Protein 5SYB (pdb70)

Structure (mmCIF, N/CA/C/O backbone):
data_5SYB
#
_entry.id   5SYB
#
_cell.length_a   82.116
_cell.length_b   82.116
_cell.length_c   82.116
_cell.angle_alpha   90.00
_cell.angle_beta   90.00
_cell.angle_gamma   90.00
#
_symmetry.space_group_name_H-M   'P 21 3'
#
loop_
_entity.id
_entity.type
_entity.pdbx_description
1 polymer 'PHD finger-like domain-containing protein 5A'
2 non-polymer 'ZINC ION'
3 non-polymer 1,2-ETHANEDIOL
4 water water
#
loop_
_atom_site.group_PDB
_atom_site.id
_atom_site.type_symbol
_atom_site.label_atom_id
_atom_site.label_alt_id
_atom_site.label_comp_id
_atom_site.label_asym_id
_atom_site.label_entity_id
_atom_site.label_seq_id
_atom_site.pdbx_PDB_ins_code
_atom_site.Cartn_x
_atom_site.Cartn_y
_atom_site.Cartn_z
_atom_site.occupancy
_atom_site.B_iso_or_equiv
_atom_site.auth_seq_id
_atom_site.auth_comp_id
_atom_site.auth_asym_id
_atom_site.auth_atom_id
_atom_site.pdbx_PDB_model_num
ATOM 1 N N . ALA A 1 5 ? 10.703 -20.519 -5.777 1.00 59.90 2 ALA A N 1
ATOM 2 C CA . ALA A 1 5 ? 10.030 -19.378 -5.192 1.00 59.00 2 ALA A CA 1
ATOM 3 C C . ALA A 1 5 ? 8.525 -19.547 -5.244 1.00 68.00 2 ALA A C 1
ATOM 4 O O . ALA A 1 5 ? 8.020 -20.568 -5.656 1.00 60.94 2 ALA A O 1
ATOM 6 N N . LYS A 1 6 ? 7.801 -18.516 -4.839 1.00 70.94 3 LYS A N 1
ATOM 7 C CA . LYS A 1 6 ? 6.360 -18.533 -4.961 1.00 70.61 3 LYS A CA 1
ATOM 8 C C . LYS A 1 6 ? 5.831 -17.194 -5.481 1.00 82.90 3 LYS A C 1
ATOM 9 O O . LYS A 1 6 ? 5.765 -16.273 -4.689 1.00 78.50 3 LYS A O 1
ATOM 15 N N . HIS A 1 7 ? 5.438 -17.024 -6.758 1.00 93.84 4 HIS A N 1
ATOM 16 C CA . HIS A 1 7 ? 5.398 -17.938 -7.913 1.00 81.53 4 HIS A CA 1
ATOM 17 C C . HIS A 1 7 ? 4.511 -19.172 -7.931 1.00 68.98 4 HIS A C 1
ATOM 18 O O . HIS A 1 7 ? 3.407 -19.196 -8.411 1.00 57.12 4 HIS A O 1
ATOM 25 N N . HIS A 1 8 ? 5.110 -20.213 -7.449 1.00 60.30 5 HIS A N 1
ATOM 26 C CA . HIS A 1 8 ? 4.463 -21.510 -7.294 1.00 60.29 5 HIS A CA 1
ATOM 27 C C . HIS A 1 8 ? 3.232 -21.408 -6.399 1.00 50.24 5 HIS A C 1
ATOM 28 O O . HIS A 1 8 ? 3.149 -20.519 -5.547 1.00 40.03 5 HIS A O 1
ATOM 35 N N . PRO A 1 9 ? 2.247 -22.363 -6.616 1.00 42.76 6 PRO A N 1
ATOM 36 C CA . PRO A 1 9 ? 1.078 -22.236 -5.740 1.00 41.37 6 PRO A CA 1
ATOM 37 C C . PRO A 1 9 ? 1.142 -23.208 -4.566 1.00 42.78 6 PRO A C 1
ATOM 38 O O . PRO A 1 9 ? 0.611 -22.915 -3.494 1.00 47.76 6 PRO A O 1
ATOM 42 N N . ASP A 1 10 ? 1.787 -24.351 -4.772 1.00 36.55 7 ASP A N 1
ATOM 43 C CA . ASP A 1 10 ? 1.914 -25.359 -3.726 1.00 45.61 7 ASP A CA 1
ATOM 44 C C . ASP A 1 10 ? 3.107 -25.067 -2.821 1.00 47.10 7 ASP A C 1
ATOM 45 O O . ASP A 1 10 ? 3.348 -25.781 -1.848 1.00 45.74 7 ASP A O 1
ATOM 50 N N . LEU A 1 11 ? 3.849 -24.015 -3.149 1.00 35.73 8 LEU A N 1
ATOM 51 C CA . LEU A 1 11 ? 5.017 -23.627 -2.367 1.00 38.55 8 LEU A CA 1
ATOM 52 C C . LEU A 1 11 ? 4.734 -22.382 -1.534 1.00 42.04 8 LEU A C 1
ATOM 53 O O . LEU A 1 11 ? 3.995 -21.494 -1.958 1.00 44.26 8 LEU A O 1
ATOM 58 N N . ILE A 1 12 ? 5.328 -22.323 -0.346 1.00 34.74 9 ILE A N 1
ATOM 59 C CA . ILE A 1 12 ? 5.141 -21.187 0.549 1.00 31.19 9 ILE A CA 1
ATOM 60 C C . ILE A 1 12 ? 6.247 -21.123 1.597 1.00 27.11 9 ILE A C 1
ATOM 61 O O . ILE A 1 12 ? 7.057 -22.043 1.716 1.00 26.45 9 ILE A O 1
ATOM 66 N N . PHE A 1 13 ? 6.276 -20.031 2.354 1.00 26.30 10 PHE A N 1
ATOM 67 C CA . PHE A 1 13 ? 7.282 -19.845 3.392 1.00 28.35 10 PHE A CA 1
ATOM 68 C C . PHE A 1 13 ? 6.860 -20.516 4.695 1.00 25.83 10 PHE A C 1
ATOM 69 O O . PHE A 1 13 ? 5.794 -20.225 5.238 1.00 27.71 10 PHE A O 1
ATOM 77 N N . CYS A 1 14 ? 7.703 -21.416 5.191 1.00 24.25 11 CYS A N 1
ATOM 78 C CA . CYS A 1 14 ? 7.419 -22.130 6.430 1.00 23.27 11 CYS A CA 1
ATOM 79 C C . CYS A 1 14 ? 7.003 -21.168 7.538 1.00 22.40 11 CYS A C 1
ATOM 80 O O . CYS A 1 14 ? 6.020 -21.404 8.241 1.00 21.50 11 CYS A O 1
ATOM 83 N N . ARG A 1 15 ? 7.758 -20.085 7.689 1.00 18.79 12 ARG A N 1
ATOM 84 C CA . ARG A 1 15 ? 7.477 -19.113 8.684 1.00 21.87 12 ARG A CA 1
ATOM 85 C C . ARG A 1 15 ? 7.203 -19.638 10.107 1.00 22.35 12 ARG A C 1
ATOM 86 O O . ARG A 1 15 ? 6.603 -18.917 10.919 1.00 21.31 12 ARG A O 1
ATOM 94 N N . LYS A 1 16 ? 7.561 -20.872 10.403 1.00 19.10 13 LYS A N 1
ATOM 95 C CA . LYS A 1 16 ? 7.420 -21.337 11.800 1.00 21.88 13 LYS A CA 1
ATOM 96 C C . LYS A 1 16 ? 8.493 -20.653 12.649 1.00 19.93 13 LYS A C 1
ATOM 97 O O . LYS A 1 16 ? 9.483 -20.092 12.132 1.00 19.68 13 LYS A O 1
ATOM 103 N N . GLN A 1 17 ? 8.332 -20.726 13.963 1.00 19.22 14 GLN A N 1
ATOM 104 C CA . GLN A 1 17 ? 9.305 -20.160 14.873 1.00 22.07 14 GLN A CA 1
ATOM 105 C C . GLN A 1 17 ? 10.637 -20.860 14.689 1.00 20.02 14 GLN A C 1
ATOM 106 O O . GLN A 1 17 ? 10.730 -22.066 14.802 1.00 20.98 14 GLN A O 1
ATOM 112 N N . ALA A 1 18 ? 11.693 -20.091 14.426 1.00 20.24 15 ALA A N 1
ATOM 113 C CA . ALA A 1 18 ? 13.013 -20.628 14.264 1.00 19.91 15 ALA A CA 1
ATOM 114 C C . ALA A 1 18 ? 13.622 -20.910 15.613 1.00 24.96 15 ALA A C 1
ATOM 115 O O . ALA A 1 18 ? 13.402 -20.147 16.587 1.00 25.10 15 ALA A O 1
ATOM 117 N N . GLY A 1 19 ? 14.410 -21.968 15.697 1.00 23.92 16 GLY A N 1
ATOM 118 C CA . GLY A 1 19 ? 15.152 -22.289 16.850 1.00 25.20 16 GLY A CA 1
ATOM 119 C C . GLY A 1 19 ? 16.658 -22.079 16.735 1.00 26.72 16 GLY A C 1
ATOM 120 O O . GLY A 1 19 ? 17.098 -21.036 16.269 1.00 25.98 16 GLY A O 1
ATOM 121 N N . VAL A 1 20 ? 17.450 -23.051 17.211 1.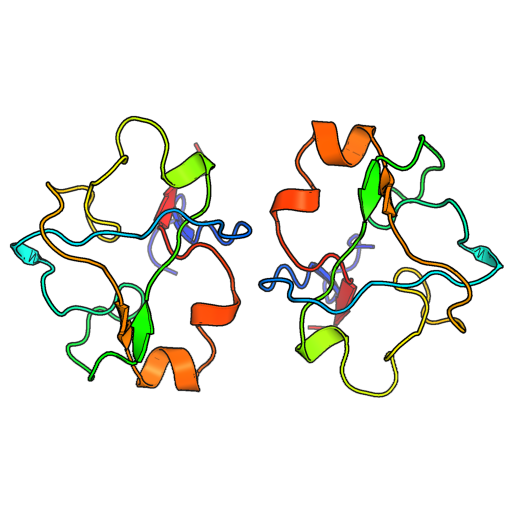00 20.31 17 VAL A N 1
ATOM 122 C CA . VAL A 1 20 ? 18.909 -22.869 17.196 1.00 20.91 17 VAL A CA 1
ATOM 123 C C . VAL A 1 20 ? 19.588 -23.436 15.964 1.00 23.67 17 VAL A C 1
ATOM 124 O O . VAL A 1 20 ? 20.814 -23.291 15.830 1.00 24.24 17 VAL A O 1
ATOM 128 N N . ALA A 1 21 ? 18.880 -24.175 15.108 1.00 19.88 18 ALA A N 1
ATOM 129 C CA . ALA A 1 21 ? 19.532 -24.763 13.953 1.00 20.53 18 ALA A CA 1
ATOM 130 C C . ALA A 1 21 ? 19.810 -23.716 12.882 1.00 19.61 18 ALA A C 1
ATOM 131 O O . ALA A 1 21 ? 18.985 -22.852 12.629 1.00 18.89 18 ALA A O 1
ATOM 133 N N . ILE A 1 22 ? 21.008 -23.793 12.322 1.00 18.69 19 ILE A N 1
ATOM 134 C CA . ILE A 1 22 ? 21.532 -22.810 11.415 1.00 20.22 19 ILE A CA 1
ATOM 135 C C . ILE A 1 22 ? 21.379 -23.278 9.985 1.00 21.03 19 ILE A C 1
ATOM 136 O O . ILE A 1 22 ? 21.762 -24.400 9.659 1.00 21.63 19 ILE A O 1
ATOM 141 N N . GLY A 1 23 ? 20.772 -22.441 9.159 1.00 19.16 20 GLY A N 1
ATOM 142 C CA . GLY A 1 23 ? 20.606 -22.768 7.717 1.00 19.47 20 GLY A CA 1
ATOM 143 C C . GLY A 1 23 ? 21.942 -22.756 7.002 1.00 19.68 20 GLY A C 1
ATOM 144 O O . GLY A 1 23 ? 22.877 -22.057 7.408 1.00 18.60 20 GLY A O 1
ATOM 145 N N . ARG A 1 24 ? 22.085 -23.655 6.042 1.00 20.26 21 ARG A N 1
ATOM 146 C CA . ARG A 1 24 ? 23.305 -23.749 5.252 1.00 19.70 21 ARG A CA 1
ATOM 147 C C . ARG A 1 24 ? 23.099 -23.391 3.748 1.00 19.27 21 ARG A C 1
ATOM 148 O O . ARG A 1 24 ? 21.982 -23.273 3.293 1.00 20.31 21 ARG A O 1
ATOM 156 N N . LEU A 1 25 ? 24.200 -23.153 3.064 1.00 19.16 22 LEU A N 1
ATOM 157 C CA . LEU A 1 25 ? 24.294 -22.985 1.595 1.00 23.02 22 LEU A CA 1
ATOM 158 C C . LEU A 1 25 ? 25.350 -23.901 0.964 1.00 21.83 22 LEU A C 1
ATOM 159 O O . LEU A 1 25 ? 26.369 -24.204 1.598 1.00 22.32 22 LEU A O 1
ATOM 164 N N . CYS A 1 26 ? 25.053 -24.371 -0.258 1.00 23.67 23 CYS A N 1
ATOM 165 C CA . CYS A 1 26 ? 25.997 -25.177 -1.039 1.00 26.01 23 CYS A CA 1
ATOM 166 C C . CYS A 1 26 ? 27.038 -24.241 -1.670 1.00 30.80 23 CYS A C 1
ATOM 167 O O . CYS A 1 26 ? 26.997 -22.976 -1.521 1.00 26.69 23 CYS A O 1
ATOM 170 N N . GLU A 1 27 ? 28.012 -24.869 -2.336 1.00 32.73 24 GLU A N 1
ATOM 171 C CA . GLU A 1 27 ? 29.087 -24.148 -3.058 1.00 36.53 24 GLU A CA 1
ATOM 172 C C . GLU A 1 27 ? 28.503 -23.225 -4.054 1.00 31.71 24 GLU A C 1
ATOM 173 O O . GLU A 1 27 ? 28.950 -22.116 -4.153 1.00 36.16 24 GLU A O 1
ATOM 179 N N . LYS A 1 28 ? 27.511 -23.707 -4.791 1.00 34.66 25 LYS A N 1
ATOM 180 C CA . LYS A 1 28 ? 26.827 -22.897 -5.834 1.00 39.17 25 LYS A CA 1
ATOM 181 C C . LYS A 1 28 ? 26.111 -21.648 -5.276 1.00 36.80 25 LYS A C 1
ATOM 182 O O . LYS A 1 28 ? 26.317 -20.584 -5.750 1.00 34.97 25 LYS A O 1
ATOM 188 N N . CYS A 1 29 ? 25.353 -21.790 -4.207 1.00 30.97 26 CYS A N 1
ATOM 189 C CA . CYS A 1 29 ? 24.627 -20.677 -3.586 1.00 31.71 26 CYS A CA 1
ATOM 190 C C . CYS A 1 29 ? 25.415 -19.790 -2.597 1.00 29.60 26 CYS A C 1
ATOM 191 O O . CYS A 1 29 ? 24.887 -18.831 -2.035 1.00 27.79 26 CYS A O 1
ATOM 194 N N . ASP A 1 30 ? 26.678 -20.104 -2.347 1.00 29.61 27 ASP A N 1
ATOM 195 C CA . ASP A 1 30 ? 27.400 -19.382 -1.327 1.00 34.79 27 ASP A CA 1
ATOM 196 C C . ASP A 1 30 ? 27.470 -17.859 -1.623 1.00 31.58 27 ASP A C 1
ATOM 197 O O . ASP A 1 30 ? 27.722 -17.450 -2.743 1.00 32.91 27 ASP A O 1
ATOM 202 N N . GLY A 1 31 ? 27.182 -17.071 -0.603 1.00 27.57 28 GLY A N 1
ATOM 203 C CA . GLY A 1 31 ? 26.955 -15.601 -0.704 1.00 26.82 28 GLY A CA 1
ATOM 204 C C . GLY A 1 31 ? 25.548 -15.089 -1.020 1.00 26.04 28 GLY A C 1
ATOM 205 O O . GLY A 1 31 ? 25.305 -13.891 -0.888 1.00 26.93 28 GLY A O 1
ATOM 206 N N . LYS A 1 32 ? 24.658 -15.951 -1.492 1.00 22.71 29 LYS A N 1
ATOM 207 C CA . LYS A 1 32 ? 23.377 -15.555 -1.891 1.00 23.85 29 LYS A CA 1
ATOM 208 C C . LYS A 1 32 ? 22.401 -15.462 -0.713 1.00 24.59 29 LYS A C 1
ATOM 209 O O . LYS A 1 32 ? 22.446 -16.269 0.207 1.00 20.90 29 LYS A O 1
ATOM 215 N N . CYS A 1 33 ? 21.471 -14.530 -0.807 1.00 23.78 30 CYS A N 1
ATOM 216 C CA . CYS A 1 33 ? 20.435 -14.360 0.200 1.00 22.51 30 CYS A CA 1
ATOM 217 C C . CYS A 1 33 ? 19.310 -15.343 -0.015 1.00 21.26 30 CYS A C 1
ATOM 218 O O . CYS A 1 33 ? 18.811 -15.529 -1.113 1.00 23.00 30 CYS A O 1
ATOM 221 N N . VAL A 1 34 ? 18.959 -16.054 1.056 1.00 23.48 31 VAL A N 1
ATOM 222 C CA . VAL A 1 34 ? 17.826 -16.994 1.084 1.00 27.09 31 VAL A CA 1
ATOM 223 C C . VAL A 1 34 ? 16.484 -16.443 0.657 1.00 25.23 31 VAL A C 1
ATOM 224 O O . VAL A 1 34 ? 15.642 -17.199 0.162 1.00 25.01 31 VAL A O 1
ATOM 228 N N . ILE A 1 35 ? 16.252 -15.140 0.850 1.00 22.81 32 ILE A N 1
ATOM 229 C CA . ILE A 1 35 ? 14.975 -14.516 0.512 1.00 25.18 32 ILE A CA 1
ATOM 230 C C . ILE A 1 35 ? 14.998 -13.962 -0.927 1.00 26.29 32 ILE A C 1
ATOM 231 O O . ILE A 1 35 ? 14.137 -14.307 -1.703 1.00 27.96 32 ILE A O 1
ATOM 236 N N . CYS A 1 36 ? 15.960 -13.122 -1.245 1.00 24.19 33 CYS A N 1
ATOM 237 C CA . CYS A 1 36 ? 15.942 -12.377 -2.538 1.00 26.28 33 CYS A CA 1
ATOM 238 C C . CYS A 1 36 ? 16.893 -12.914 -3.601 1.00 30.40 33 CYS A C 1
ATOM 239 O O . CYS A 1 36 ? 16.870 -12.438 -4.748 1.00 31.50 33 CYS A O 1
ATOM 242 N N . ASP A 1 37 ? 17.702 -13.893 -3.243 1.00 26.03 34 ASP A N 1
ATOM 243 C CA . ASP A 1 37 ? 18.725 -14.518 -4.114 1.00 32.39 34 ASP A CA 1
ATOM 244 C C . ASP A 1 37 ? 19.878 -13.595 -4.523 1.00 32.87 34 ASP A C 1
ATOM 245 O O . ASP A 1 37 ? 20.751 -13.986 -5.291 1.00 35.43 34 ASP A O 1
ATOM 250 N N . SER A 1 38 ? 19.917 -12.384 -3.963 1.00 27.07 35 SER A N 1
ATOM 251 C CA . SER A 1 38 ? 20.983 -11.415 -4.292 1.00 27.47 35 SER A CA 1
ATOM 252 C C . SER A 1 38 ? 22.265 -11.687 -3.546 1.00 23.82 35 SER A C 1
ATOM 253 O O . SER A 1 38 ? 22.344 -12.543 -2.612 1.00 23.97 35 SER A O 1
ATOM 256 N N . TYR A 1 39 ? 23.298 -10.932 -3.909 1.00 23.03 36 TYR A N 1
ATOM 257 C CA . TYR A 1 39 ? 24.533 -10.918 -3.214 1.00 24.66 36 TYR A CA 1
ATOM 258 C C . TYR A 1 39 ? 24.800 -9.621 -2.415 1.00 21.94 36 TYR A C 1
ATOM 259 O O . TYR A 1 39 ? 25.893 -9.274 -2.164 1.00 22.05 36 TYR A O 1
ATOM 268 N N . VAL A 1 40 ? 23.764 -8.916 -2.073 1.00 20.74 37 VAL A N 1
ATOM 269 C CA . VAL A 1 40 ? 23.874 -7.768 -1.166 1.00 21.85 37 VAL A CA 1
ATOM 270 C C . VAL A 1 40 ? 24.580 -8.283 0.072 1.00 23.78 37 VAL A C 1
ATOM 271 O O . VAL A 1 40 ? 24.568 -9.492 0.323 1.00 20.54 37 VAL A O 1
ATOM 275 N N . ARG A 1 41 ? 25.236 -7.411 0.797 1.00 22.76 38 ARG A N 1
ATOM 276 C CA . ARG A 1 41 ? 26.098 -7.886 1.839 1.00 22.70 38 ARG A CA 1
ATOM 277 C C . ARG A 1 41 ? 25.290 -8.606 2.969 1.00 21.99 38 ARG A C 1
ATOM 278 O O . ARG A 1 41 ? 24.201 -8.194 3.353 1.00 21.92 38 ARG A O 1
ATOM 286 N N . PRO A 1 42 ? 25.834 -9.702 3.443 1.00 22.57 39 PRO A N 1
ATOM 287 C CA . PRO A 1 42 ? 25.198 -10.522 4.490 1.00 21.34 39 PRO A CA 1
ATOM 288 C C . PRO A 1 42 ? 25.008 -9.695 5.734 1.00 22.89 39 PRO A C 1
ATOM 289 O O . PRO A 1 42 ? 25.879 -8.892 6.067 1.00 24.79 39 PRO A O 1
ATOM 293 N N . SER A 1 43 ? 23.896 -9.910 6.463 1.00 18.75 40 SER A N 1
ATOM 294 C CA . SER A 1 43 ? 23.555 -9.142 7.602 1.00 18.59 40 SER A CA 1
ATOM 295 C C . SER A 1 43 ? 23.252 -9.989 8.845 1.00 20.74 40 SER A C 1
ATOM 296 O O . SER A 1 43 ? 23.795 -9.703 9.941 1.00 20.48 40 SER A O 1
ATOM 299 N N . THR A 1 44 ? 22.423 -11.006 8.697 1.00 18.83 41 THR A N 1
ATOM 300 C CA . THR A 1 44 ? 22.014 -11.802 9.877 1.00 19.62 41 THR A CA 1
ATOM 301 C C . THR A 1 44 ? 21.942 -13.268 9.544 1.00 18.22 41 THR A C 1
ATOM 302 O O . THR A 1 44 ? 21.503 -13.670 8.488 1.00 16.93 41 THR A O 1
ATOM 306 N N . LEU A 1 45 ? 22.475 -14.075 10.467 1.00 17.15 42 LEU A N 1
ATOM 307 C CA . LEU A 1 45 ? 22.520 -15.516 10.313 1.00 17.76 42 LEU A CA 1
ATOM 308 C C . LEU A 1 45 ? 21.148 -16.131 10.293 1.00 17.46 42 LEU A C 1
ATOM 309 O O . LEU A 1 45 ? 20.242 -15.786 11.079 1.00 18.34 42 LEU A O 1
ATOM 314 N N . VAL A 1 46 ? 20.930 -17.023 9.338 1.00 16.25 43 VAL A N 1
ATOM 315 C CA . VAL A 1 46 ? 19.642 -17.708 9.132 1.00 16.58 43 VAL A CA 1
ATOM 316 C C . VAL A 1 46 ? 19.493 -18.829 10.131 1.00 19.11 43 VAL A C 1
ATOM 317 O O . VAL A 1 46 ? 20.406 -19.719 10.253 1.00 17.56 43 VAL A O 1
ATOM 321 N N . ARG A 1 47 ? 18.351 -18.842 10.807 1.00 18.30 44 ARG A N 1
ATOM 322 C CA . ARG A 1 47 ? 18.031 -19.979 11.621 1.00 18.90 44 ARG A CA 1
ATOM 323 C C . ARG A 1 47 ? 16.756 -20.573 11.038 1.00 20.51 44 ARG A C 1
ATOM 324 O O . ARG A 1 47 ? 15.906 -19.869 10.530 1.00 19.64 44 ARG A O 1
ATOM 332 N N . ILE A 1 48 ? 16.632 -21.885 11.158 1.00 17.33 45 ILE A N 1
ATOM 333 C CA . ILE A 1 48 ? 15.445 -22.604 10.623 1.00 20.04 45 ILE A CA 1
ATOM 334 C C . ILE A 1 48 ? 14.700 -23.316 11.764 1.00 18.73 45 ILE A C 1
ATOM 335 O O . ILE A 1 48 ? 15.232 -23.404 12.875 1.00 19.24 45 ILE A O 1
ATOM 340 N N . CYS A 1 49 ? 13.478 -23.743 11.522 1.00 19.41 46 CYS A N 1
ATOM 341 C CA . CYS A 1 49 ? 12.684 -24.382 12.566 1.00 18.60 46 CYS A CA 1
ATOM 342 C C . CYS A 1 49 ? 13.152 -25.838 12.712 1.00 18.01 46 CYS A C 1
ATOM 343 O O . CYS A 1 49 ? 13.802 -26.386 11.857 1.00 19.54 46 CYS A O 1
ATOM 346 N N . ASP A 1 50 ? 12.797 -26.417 13.839 1.00 19.47 47 ASP A N 1
ATOM 347 C CA . ASP A 1 50 ? 13.210 -27.769 14.182 1.00 21.69 47 ASP A CA 1
ATOM 348 C C . ASP A 1 50 ? 12.701 -28.748 13.132 1.00 20.25 47 ASP A C 1
ATOM 349 O O . ASP A 1 50 ? 13.408 -29.683 12.727 1.00 21.01 47 ASP A O 1
ATOM 354 N N . GLU A 1 51 ? 11.493 -28.526 12.650 1.00 21.02 48 GLU A N 1
ATOM 355 C CA . GLU A 1 51 ? 10.952 -29.411 11.554 1.00 22.92 48 GLU A CA 1
ATOM 356 C C . GLU A 1 51 ? 11.678 -29.328 10.221 1.00 24.54 48 GLU A C 1
ATOM 357 O O . GLU A 1 51 ? 12.031 -30.386 9.653 1.00 23.01 48 GLU A O 1
ATOM 363 N N . CYS A 1 52 ? 12.027 -28.118 9.748 1.00 20.44 49 CYS A N 1
ATOM 364 C CA . CYS A 1 52 ? 12.821 -27.993 8.528 1.00 23.78 49 CYS A CA 1
ATOM 365 C C . CYS A 1 52 ? 14.209 -28.595 8.646 1.00 23.78 49 CYS A C 1
ATOM 366 O O . CYS A 1 52 ? 14.771 -29.105 7.707 1.00 22.33 49 CYS A O 1
ATOM 369 N N . ASN A 1 53 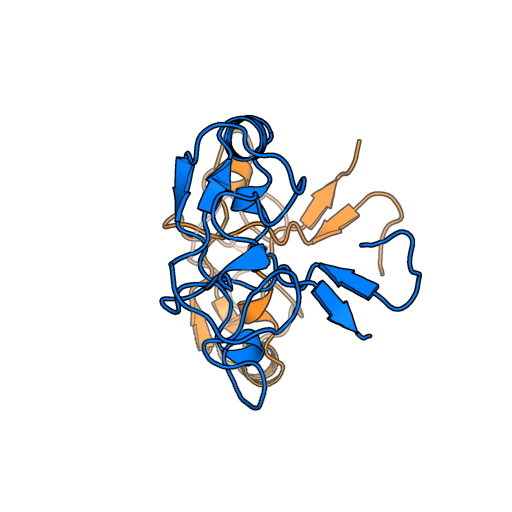? 14.731 -28.599 9.848 1.00 20.79 50 ASN A N 1
ATOM 370 C CA . ASN A 1 53 ? 16.023 -29.182 10.105 1.00 21.56 50 ASN A CA 1
ATOM 371 C C . ASN A 1 53 ? 15.999 -30.712 10.156 1.00 23.61 50 ASN A C 1
ATOM 372 O O . ASN A 1 53 ? 17.015 -31.319 10.121 1.00 24.51 50 ASN A O 1
ATOM 377 N N . TYR A 1 54 ? 14.826 -31.310 10.247 1.00 24.67 51 TYR A N 1
ATOM 378 C CA . TYR A 1 54 ? 14.731 -32.750 10.318 1.00 27.16 51 TYR A CA 1
ATOM 379 C C . TYR A 1 54 ? 14.739 -33.448 8.982 1.00 32.08 51 TYR A C 1
ATOM 380 O O . TYR A 1 54 ? 14.136 -33.018 8.070 1.00 32.90 51 TYR A O 1
ATOM 389 N N . GLY A 1 55 ? 15.418 -34.560 8.923 1.00 35.44 52 GLY A N 1
ATOM 390 C CA . GLY A 1 55 ? 15.390 -35.374 7.742 1.00 42.73 52 GLY A CA 1
ATOM 391 C C . GLY A 1 55 ? 16.355 -35.210 6.638 1.00 37.63 52 GLY A C 1
ATOM 392 O O . GLY A 1 55 ? 17.469 -34.811 6.831 1.00 39.85 52 GLY A O 1
ATOM 393 N N . SER A 1 56 ? 15.886 -35.559 5.458 1.00 39.15 53 SER A N 1
ATOM 394 C CA . SER A 1 56 ? 16.703 -35.550 4.278 1.00 39.55 53 SER A CA 1
ATOM 395 C C . SER A 1 56 ? 17.407 -34.238 4.006 1.00 31.95 53 SER A C 1
ATOM 396 O O . SER A 1 56 ? 18.520 -34.246 3.592 1.00 30.24 53 SER A O 1
ATOM 399 N N . TYR A 1 57 ? 16.716 -33.133 4.243 1.00 33.52 54 TYR A N 1
ATOM 400 C CA . TYR A 1 57 ? 17.277 -31.821 4.024 1.00 34.53 54 TYR A CA 1
ATOM 401 C C . TYR A 1 57 ? 18.192 -31.299 5.160 1.00 32.14 54 TYR A C 1
ATOM 402 O O . TYR A 1 57 ? 18.728 -30.228 5.093 1.00 29.72 54 TYR A O 1
ATOM 411 N N . GLN A 1 58 ? 18.381 -32.092 6.194 1.00 29.66 55 GLN A N 1
ATOM 412 C CA . GLN A 1 58 ? 19.262 -31.668 7.276 1.00 27.83 55 GLN A CA 1
ATOM 413 C C . GLN A 1 58 ? 20.724 -31.301 6.896 1.00 29.57 55 GLN A C 1
ATOM 414 O O . GLN A 1 58 ? 21.449 -32.097 6.297 1.00 25.54 55 GLN A O 1
ATOM 420 N N . GLY A 1 59 ? 21.187 -30.097 7.256 1.00 28.00 56 GLY A N 1
ATOM 421 C CA . GLY A 1 59 ? 22.489 -29.605 6.823 1.00 25.72 56 GLY A CA 1
ATOM 422 C C . GLY A 1 59 ? 22.612 -29.328 5.294 1.00 25.95 56 GLY A C 1
ATOM 423 O O . GLY A 1 59 ? 23.718 -29.073 4.804 1.00 26.51 56 GLY A O 1
ATOM 424 N N . ARG A 1 60 ? 21.516 -29.349 4.556 1.00 24.69 57 ARG A N 1
ATOM 425 C CA . ARG A 1 60 ? 21.581 -29.115 3.125 1.00 26.64 57 ARG A CA 1
ATOM 426 C C . ARG A 1 60 ? 21.301 -27.645 2.827 1.00 27.54 57 ARG A C 1
ATOM 427 O O . ARG A 1 60 ? 20.768 -26.930 3.697 1.00 23.44 57 ARG A O 1
ATOM 435 N N . CYS A 1 61 ? 21.598 -27.227 1.597 1.00 25.01 58 CYS A N 1
ATOM 436 C CA . CYS A 1 61 ? 21.414 -25.831 1.166 1.00 22.62 58 CYS A CA 1
ATOM 437 C C . CYS A 1 61 ? 19.976 -25.434 1.350 1.00 26.42 58 CYS A C 1
ATOM 438 O O . CYS A 1 61 ? 19.079 -26.127 0.879 1.00 24.52 58 CYS A O 1
ATOM 441 N N . VAL A 1 62 ? 19.740 -24.339 2.074 1.00 25.36 59 VAL A N 1
ATOM 442 C CA . VAL A 1 62 ? 18.384 -23.822 2.255 1.00 27.25 59 VAL A CA 1
ATOM 443 C C . VAL A 1 62 ? 17.730 -23.325 0.980 1.00 25.57 59 VAL A C 1
ATOM 444 O O . VAL A 1 62 ? 16.513 -23.250 0.935 1.00 28.70 59 VAL A O 1
ATOM 448 N N . ILE A 1 63 ? 18.530 -23.001 -0.045 1.00 26.11 60 ILE A N 1
ATOM 449 C CA . ILE A 1 63 ? 18.009 -22.490 -1.311 1.00 27.15 60 ILE A CA 1
ATOM 450 C C . ILE A 1 63 ? 17.723 -23.659 -2.259 1.00 30.23 60 ILE A C 1
ATOM 451 O O . ILE A 1 63 ? 16.629 -23.751 -2.780 1.00 31.71 60 ILE A O 1
ATOM 456 N N . CYS A 1 64 ? 18.667 -24.542 -2.476 1.00 28.78 61 CYS A N 1
ATOM 457 C CA . CYS A 1 64 ? 18.475 -25.591 -3.506 1.00 31.64 61 CYS A CA 1
ATOM 458 C C . CYS A 1 64 ? 18.460 -27.042 -3.061 1.00 39.50 61 CYS A C 1
ATOM 459 O O . CYS A 1 64 ? 18.104 -27.891 -3.878 1.00 36.92 61 CYS A O 1
ATOM 462 N N . GLY A 1 65 ? 18.838 -27.345 -1.812 1.00 30.91 62 GLY A N 1
ATOM 463 C CA . GLY A 1 65 ? 18.961 -28.700 -1.355 1.00 29.32 62 GLY A CA 1
ATOM 464 C C . GLY A 1 65 ? 20.283 -29.372 -1.577 1.00 27.04 62 GLY A C 1
ATOM 465 O O . GLY A 1 65 ? 20.497 -30.494 -1.122 1.00 31.29 62 GLY A O 1
ATOM 466 N N . GLY A 1 66 ? 21.219 -28.712 -2.248 1.00 28.76 63 GLY A N 1
ATOM 467 C CA . GLY A 1 66 ? 22.582 -29.241 -2.352 1.00 28.92 63 GLY A CA 1
ATOM 468 C C . GLY A 1 66 ? 23.348 -29.432 -1.046 1.00 29.64 63 GLY A C 1
ATOM 469 O O . GLY A 1 66 ? 22.939 -28.966 0.003 1.00 28.97 63 GLY A O 1
ATOM 470 N N . PRO A 1 67 ? 24.509 -30.081 -1.092 1.00 32.74 64 PRO A N 1
ATOM 471 C CA . PRO A 1 67 ? 25.285 -30.307 0.127 1.00 33.81 64 PRO A CA 1
ATOM 472 C C . PRO A 1 67 ? 25.800 -29.001 0.738 1.00 30.32 64 PRO A C 1
ATOM 473 O O . PRO A 1 67 ? 26.381 -28.192 0.013 1.00 28.16 64 PRO A O 1
ATOM 477 N N . GLY A 1 68 ? 25.531 -28.762 2.032 1.00 30.47 65 GLY A N 1
ATOM 478 C CA . GLY A 1 68 ? 25.831 -27.452 2.670 1.00 30.36 65 GLY A CA 1
ATOM 479 C C . GLY A 1 68 ? 27.302 -27.346 2.986 1.00 28.38 65 GLY A C 1
ATOM 480 O O . GLY A 1 68 ? 27.868 -28.273 3.532 1.00 33.08 65 GLY A O 1
ATOM 481 N N . VAL A 1 69 ? 27.948 -26.248 2.635 1.00 26.17 66 VAL A N 1
ATOM 482 C CA . VAL A 1 69 ? 29.362 -25.991 2.945 1.00 25.73 66 VAL A CA 1
ATOM 483 C C . VAL A 1 69 ? 29.585 -24.733 3.786 1.00 26.37 66 VAL A C 1
ATOM 484 O O . VAL A 1 69 ? 30.676 -24.534 4.364 1.00 29.28 66 VAL A O 1
ATOM 488 N N . SER A 1 70 ? 28.571 -23.868 3.887 1.00 24.70 67 SER 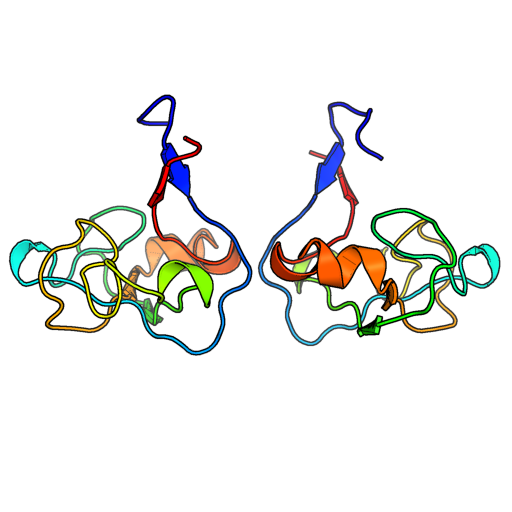A N 1
ATOM 489 C CA . SER A 1 70 ? 28.709 -22.610 4.604 1.00 24.35 67 SER A CA 1
ATOM 490 C C . SER A 1 70 ? 27.368 -22.220 5.209 1.00 21.79 67 SER A C 1
ATOM 491 O O . SER A 1 70 ? 26.354 -22.746 4.839 1.00 22.72 67 SER A O 1
ATOM 494 N N . ASP A 1 71 ? 27.373 -21.279 6.126 1.00 21.59 68 ASP A N 1
ATOM 495 C CA . ASP A 1 71 ? 26.117 -20.873 6.786 1.00 23.33 68 ASP A CA 1
ATOM 496 C C . ASP A 1 71 ? 25.374 -19.830 5.887 1.00 20.26 68 ASP A C 1
ATOM 497 O O . ASP A 1 71 ? 25.980 -18.972 5.283 1.00 20.92 68 ASP A O 1
ATOM 502 N N . ALA A 1 72 ? 24.058 -19.907 5.883 1.00 19.26 69 ALA A N 1
ATOM 503 C CA . ALA A 1 72 ? 23.210 -18.982 5.154 1.00 19.04 69 ALA A CA 1
ATOM 504 C C . ALA A 1 72 ? 22.960 -17.720 5.951 1.00 18.60 69 ALA A C 1
ATOM 505 O O . ALA A 1 72 ? 22.837 -17.775 7.199 1.00 17.65 69 ALA A O 1
ATOM 507 N N . TYR A 1 73 ? 22.909 -16.586 5.244 1.00 17.60 70 TYR A N 1
ATOM 508 C CA . TYR A 1 73 ? 22.573 -15.279 5.792 1.00 16.36 70 TYR A CA 1
ATOM 509 C C . TYR A 1 73 ? 21.444 -14.581 5.070 1.00 17.98 70 TYR A C 1
ATOM 510 O O . TYR A 1 73 ? 21.232 -14.762 3.898 1.00 20.68 70 TYR A O 1
ATOM 519 N N . TYR A 1 74 ? 20.695 -13.779 5.779 1.00 15.49 71 TYR A N 1
ATOM 520 C CA . TYR A 1 74 ? 19.858 -12.799 5.183 1.00 17.80 71 TYR A CA 1
ATOM 521 C C . TYR A 1 74 ? 20.708 -11.588 4.799 1.00 17.57 71 TYR A C 1
ATOM 522 O O . TYR A 1 74 ? 21.531 -11.086 5.625 1.00 17.68 71 TYR A O 1
ATOM 531 N N . CYS A 1 75 ? 20.482 -11.045 3.604 1.00 17.66 72 CYS A N 1
ATOM 532 C CA . CYS A 1 75 ? 21.206 -9.830 3.194 1.00 19.46 72 CYS A CA 1
ATOM 533 C C . CYS A 1 75 ? 20.691 -8.592 3.951 1.00 18.31 72 CYS A C 1
ATOM 534 O O . CYS A 1 75 ? 19.612 -8.576 4.540 1.00 17.22 72 CYS A O 1
ATOM 537 N N . LYS A 1 76 ? 21.490 -7.536 3.873 1.00 19.57 73 LYS A N 1
ATOM 538 C CA . LYS A 1 76 ? 21.165 -6.321 4.525 1.00 20.28 73 LYS A CA 1
ATOM 539 C C . LYS A 1 76 ? 19.856 -5.677 4.059 1.00 20.87 73 LYS A C 1
ATOM 540 O O . LYS A 1 76 ? 19.083 -5.211 4.870 1.00 22.65 73 LYS A O 1
ATOM 546 N N . GLU A 1 77 ? 19.521 -5.826 2.794 1.00 23.33 74 GLU A N 1
ATOM 547 C CA . GLU A 1 77 ? 18.298 -5.225 2.311 1.00 24.37 74 GLU A CA 1
ATOM 548 C C . GLU A 1 77 ? 17.136 -6.022 2.888 1.00 22.77 74 GLU A C 1
ATOM 549 O O . GLU A 1 77 ? 16.103 -5.472 3.238 1.00 23.22 74 GLU A O 1
ATOM 555 N N . CYS A 1 78 ? 17.291 -7.331 2.962 1.00 20.47 75 CYS A N 1
ATOM 556 C CA . CYS A 1 78 ? 16.256 -8.138 3.574 1.00 21.37 75 CYS A CA 1
ATOM 557 C C . CYS A 1 78 ? 16.020 -7.847 5.081 1.00 18.92 75 CYS A C 1
ATOM 558 O O . CYS A 1 78 ? 14.886 -7.856 5.529 1.00 19.71 75 CYS A O 1
ATOM 561 N N . THR A 1 79 ? 17.063 -7.570 5.840 1.00 18.76 76 THR A N 1
ATOM 562 C CA . THR A 1 79 ? 16.912 -7.257 7.245 1.00 19.56 76 THR A CA 1
ATOM 563 C C . THR A 1 79 ? 16.342 -5.874 7.416 1.00 21.41 76 THR A C 1
ATOM 564 O O . THR A 1 79 ? 15.515 -5.657 8.283 1.00 21.19 76 THR A O 1
ATOM 568 N N . ILE A 1 80 ? 16.680 -4.956 6.510 1.00 20.55 77 ILE A N 1
ATOM 569 C CA . ILE A 1 80 ? 16.045 -3.641 6.511 1.00 20.98 77 ILE A CA 1
ATOM 570 C C . ILE A 1 80 ? 14.501 -3.758 6.264 1.00 21.85 77 ILE A C 1
ATOM 571 O O . ILE A 1 80 ? 13.697 -3.094 6.895 1.00 24.27 77 ILE A O 1
ATOM 576 N N . GLN A 1 81 ? 14.117 -4.571 5.290 1.00 21.04 78 GLN A N 1
ATOM 577 C CA . GLN A 1 81 ? 12.719 -4.839 4.987 1.00 23.36 78 GLN A CA 1
ATOM 578 C C . GLN A 1 81 ? 12.091 -5.794 6.002 1.00 24.38 78 GLN A C 1
ATOM 579 O O . GLN A 1 81 ? 10.986 -6.154 5.808 1.00 24.44 78 GLN A O 1
ATOM 585 N N . GLU A 1 82 ? 12.830 -6.267 7.001 1.00 25.52 79 GLU A N 1
ATOM 586 C CA . GLU A 1 82 ? 12.307 -7.104 8.125 1.00 23.85 79 GLU A CA 1
ATOM 587 C C . GLU A 1 82 ? 11.817 -8.477 7.702 1.00 25.32 79 GLU A C 1
ATOM 588 O O . GLU A 1 82 ? 10.963 -9.057 8.383 1.00 24.74 79 GLU A O 1
ATOM 594 N N . LYS A 1 83 ? 12.407 -9.034 6.635 1.00 23.10 80 LYS A N 1
ATOM 595 C CA . LYS A 1 83 ? 12.077 -10.373 6.137 1.00 24.73 80 LYS A CA 1
ATOM 596 C C . LYS A 1 83 ? 12.595 -11.458 7.090 1.00 27.01 80 LYS A C 1
ATOM 597 O O . LYS A 1 83 ? 12.077 -12.554 7.091 1.00 30.52 80 LYS A O 1
ATOM 603 N N . ASP A 1 84 ? 13.629 -11.181 7.860 1.00 25.24 81 ASP A N 1
ATOM 604 C CA . ASP A 1 84 ? 14.054 -12.068 8.875 1.00 27.97 81 ASP A CA 1
ATOM 605 C C . ASP A 1 84 ? 13.099 -12.167 10.079 1.00 29.91 81 ASP A C 1
ATOM 606 O O . ASP A 1 84 ? 13.299 -13.026 10.910 1.00 33.56 81 ASP A O 1
ATOM 611 N N . ARG A 1 85 ? 12.117 -11.284 10.191 1.00 23.61 82 ARG A N 1
ATOM 612 C CA . ARG A 1 85 ? 11.307 -11.288 11.365 1.00 25.01 82 ARG A CA 1
ATOM 613 C C . ARG A 1 85 ? 10.072 -12.186 11.225 1.00 25.94 82 ARG A C 1
ATOM 614 O O . ARG A 1 85 ? 9.308 -12.318 12.148 1.00 24.38 82 ARG A O 1
ATOM 622 N N . ASP A 1 86 ? 9.918 -12.835 10.076 1.00 26.49 83 ASP A N 1
ATOM 623 C CA . ASP A 1 86 ? 8.765 -13.665 9.791 1.00 28.46 83 ASP A CA 1
ATOM 624 C C . ASP A 1 86 ? 8.900 -15.120 10.285 1.00 30.16 83 ASP A C 1
ATOM 625 O O . ASP A 1 86 ? 7.881 -15.809 10.423 1.00 31.00 83 ASP A O 1
ATOM 630 N N . GLY A 1 87 ? 10.139 -15.552 10.574 1.00 25.37 84 GLY A N 1
ATOM 631 C CA . GLY A 1 87 ? 10.411 -16.926 11.007 1.00 25.55 84 GLY A CA 1
ATOM 632 C C . GLY A 1 87 ? 11.253 -17.725 9.997 1.00 25.91 84 GLY A C 1
ATOM 633 O O . GLY A 1 87 ? 12.027 -17.155 9.177 1.00 25.55 84 GLY A O 1
ATOM 634 N N . CYS A 1 88 ? 11.081 -19.058 10.027 1.00 21.65 85 CYS A N 1
ATOM 635 C CA . CYS A 1 88 ? 11.843 -19.979 9.204 1.00 19.73 85 CYS A CA 1
ATOM 636 C C . CYS A 1 88 ? 11.679 -19.644 7.715 1.00 19.04 85 CYS A C 1
ATOM 637 O O . CYS A 1 88 ? 10.559 -19.474 7.213 1.00 20.56 85 CYS A O 1
ATOM 640 N N . PRO A 1 89 ? 12.801 -19.398 7.018 1.00 19.79 86 PRO A N 1
ATOM 641 C CA . PRO A 1 89 ? 12.731 -18.918 5.641 1.00 20.33 86 PRO A CA 1
ATOM 642 C C . PRO A 1 89 ? 12.771 -20.016 4.613 1.00 21.51 86 PRO A C 1
ATOM 643 O O . PRO A 1 89 ? 12.887 -19.742 3.424 1.00 24.16 86 PRO A O 1
ATOM 647 N N . LYS A 1 90 ? 12.685 -21.248 5.018 1.00 21.14 87 LYS A N 1
ATOM 648 C CA . LYS A 1 90 ? 12.782 -22.310 4.075 1.00 25.23 87 LYS A CA 1
ATOM 649 C C . LYS A 1 90 ? 11.507 -22.393 3.243 1.00 26.05 87 LYS A C 1
ATOM 650 O O . LYS A 1 90 ? 10.442 -22.195 3.773 1.00 25.15 87 LYS A O 1
ATOM 656 N N . ILE A 1 91 ? 11.639 -22.680 1.947 1.00 28.27 88 ILE A N 1
ATOM 657 C CA . ILE A 1 91 ? 10.447 -22.934 1.116 1.00 31.10 88 ILE A CA 1
ATOM 658 C C . ILE A 1 91 ? 9.964 -24.340 1.368 1.00 29.06 88 ILE A C 1
ATOM 659 O O . ILE A 1 91 ? 10.744 -25.262 1.268 1.00 34.95 88 ILE A O 1
ATOM 664 N N . VAL A 1 92 ? 8.697 -24.512 1.702 1.00 29.14 89 VAL A N 1
ATOM 665 C CA . VAL A 1 92 ? 8.142 -25.842 1.870 1.00 34.16 89 VAL A CA 1
ATOM 666 C C . VAL A 1 92 ? 6.982 -26.136 0.880 1.00 43.81 89 VAL A C 1
ATOM 667 O O . VAL A 1 92 ? 6.3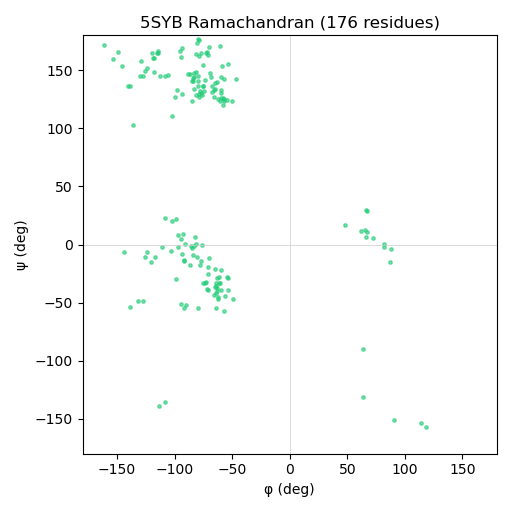35 -25.223 0.351 1.00 33.93 89 VAL A O 1
ATOM 671 N N . ASN A 1 93 ? 6.715 -27.429 0.698 1.00 47.45 90 ASN A N 1
ATOM 672 C CA . ASN A 1 93 ? 5.702 -27.934 -0.256 1.00 59.10 90 ASN A CA 1
ATOM 673 C C . ASN A 1 93 ? 4.417 -28.344 0.446 1.00 59.62 90 ASN A C 1
ATOM 674 O O . ASN A 1 93 ? 4.415 -29.346 1.140 1.00 66.25 90 ASN A O 1
ATOM 679 N N . LEU A 1 94 ? 3.334 -27.598 0.242 1.00 66.79 91 LEU A N 1
ATOM 680 C CA . LEU A 1 94 ? 2.069 -27.837 0.938 1.00 68.72 91 LEU A CA 1
ATOM 681 C C . LEU A 1 94 ? 0.994 -27.070 0.236 1.00 71.76 91 LEU A C 1
ATOM 682 O O . LEU A 1 94 ? 1.132 -25.859 0.104 1.00 74.93 91 LEU A O 1
ATOM 684 N N . LYS B 1 6 ? -11.472 -19.194 8.645 1.00 86.23 3 LYS B N 1
ATOM 685 C CA . LYS B 1 6 ? -11.037 -17.969 9.307 1.00 90.91 3 LYS B CA 1
ATOM 686 C C . LYS B 1 6 ? -12.160 -17.365 10.142 1.00 97.63 3 LYS B C 1
ATOM 687 O O . LYS B 1 6 ? -13.067 -18.071 10.584 1.00 89.14 3 LYS B O 1
ATOM 689 N N . HIS B 1 7 ? -12.094 -16.055 10.354 1.00 98.56 4 HIS B N 1
ATOM 690 C CA . HIS B 1 7 ? -13.105 -15.353 11.136 1.00 94.19 4 HIS B CA 1
ATOM 691 C C . HIS B 1 7 ? -13.461 -14.013 10.502 1.00 87.86 4 HIS B C 1
ATOM 692 O O . HIS B 1 7 ? -14.630 -13.730 10.241 1.00 85.51 4 HIS B O 1
ATOM 699 N N . HIS B 1 8 ? -12.445 -13.191 10.257 1.00 88.44 5 HIS B N 1
ATOM 700 C CA . HIS B 1 8 ? -12.649 -11.880 9.654 1.00 82.87 5 HIS B CA 1
ATOM 701 C C . HIS B 1 8 ? -11.929 -11.772 8.314 1.00 79.32 5 HIS B C 1
ATOM 702 O O . HIS B 1 8 ? -11.013 -12.551 8.030 1.00 77.52 5 HIS B O 1
ATOM 709 N N . PRO B 1 9 ? -12.372 -10.763 7.469 1.00 77.79 6 PRO B N 1
ATOM 710 C CA . PRO B 1 9 ? -11.658 -10.688 6.190 1.00 78.73 6 PRO B CA 1
ATOM 711 C C . PRO B 1 9 ? -10.583 -9.607 6.205 1.00 71.72 6 PRO B C 1
ATOM 712 O O . PRO B 1 9 ? -10.173 -9.131 5.146 1.00 76.23 6 PRO B O 1
ATOM 716 N N . ASP B 1 10 ? -10.135 -9.227 7.397 1.00 74.07 7 ASP B N 1
ATOM 717 C CA . ASP B 1 10 ? -9.108 -8.202 7.540 1.00 75.92 7 ASP B CA 1
ATOM 718 C C . ASP B 1 10 ? -8.168 -8.523 8.697 1.00 68.37 7 ASP B C 1
ATOM 719 O O . ASP B 1 10 ? -7.168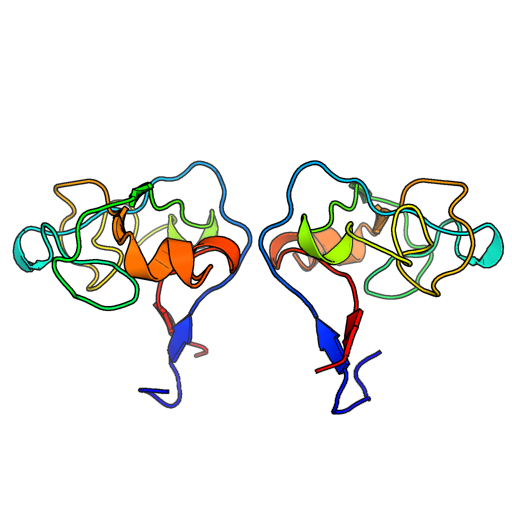 -7.836 8.906 1.00 67.67 7 ASP B O 1
ATOM 724 N N . LEU B 1 11 ? -8.496 -9.570 9.446 1.00 58.72 8 LEU B N 1
ATOM 725 C CA . LEU B 1 11 ? -7.683 -9.984 10.583 1.00 60.57 8 LEU B CA 1
ATOM 726 C C . LEU B 1 11 ? -6.915 -11.292 10.323 1.00 61.52 8 LEU B C 1
ATOM 727 O O . LEU B 1 11 ? -7.402 -12.166 9.672 1.00 54.43 8 LEU B O 1
ATOM 732 N N . ILE B 1 12 ? -5.708 -11.407 10.852 1.00 55.73 9 ILE B N 1
ATOM 733 C CA . ILE B 1 12 ? -4.858 -12.598 10.666 1.00 45.38 9 ILE B CA 1
ATOM 734 C C . ILE B 1 12 ? -4.087 -12.765 11.974 1.00 44.05 9 ILE B C 1
ATOM 735 O O . ILE B 1 12 ? -3.904 -11.780 12.696 1.00 38.78 9 ILE B O 1
ATOM 740 N N . PHE B 1 13 ? -3.672 -13.991 12.305 1.00 38.42 10 PHE B N 1
ATOM 741 C CA . PHE B 1 13 ? -2.638 -14.199 13.337 1.00 32.42 10 PHE B CA 1
ATOM 742 C C . PHE B 1 13 ? -1.372 -13.578 12.888 1.00 27.48 10 PHE B C 1
ATOM 743 O O . PHE B 1 13 ? -0.960 -13.685 11.706 1.00 26.71 10 PHE B O 1
ATOM 751 N N . CYS B 1 14 ? -0.677 -12.945 13.829 1.00 28.08 11 CYS B N 1
ATOM 752 C CA . CYS B 1 14 ? 0.499 -12.156 13.435 1.00 24.13 11 CYS B CA 1
ATOM 753 C C . CYS B 1 14 ? 1.558 -13.058 12.844 1.00 21.88 11 CYS B C 1
ATOM 754 O O . CYS B 1 14 ? 2.107 -12.815 11.781 1.00 23.96 11 CYS B O 1
ATOM 757 N N . ARG B 1 15 ? 1.935 -14.076 13.616 1.00 22.93 12 ARG B N 1
ATOM 758 C CA . ARG B 1 15 ? 2.894 -15.080 13.225 1.00 21.14 12 ARG B CA 1
ATOM 759 C C . ARG B 1 15 ? 4.293 -14.639 12.998 1.00 22.01 12 ARG B C 1
ATOM 760 O O . ARG B 1 15 ? 5.068 -15.410 12.460 1.00 22.68 12 ARG B O 1
ATOM 768 N N . LYS B 1 16 ? 4.673 -13.405 13.412 1.00 21.05 13 LYS B N 1
ATOM 769 C CA . LYS B 1 16 ? 6.073 -13.016 13.391 1.00 21.77 13 LYS B CA 1
ATOM 770 C C . LYS B 1 16 ? 6.898 -13.728 14.454 1.00 23.18 13 LYS B C 1
ATOM 771 O O . LYS B 1 16 ? 6.377 -14.296 15.378 1.00 20.69 13 LYS B O 1
ATOM 777 N N . GLN B 1 17 ? 8.197 -13.712 14.303 1.00 22.05 14 GLN B N 1
ATOM 778 C CA . GLN B 1 17 ? 9.109 -14.300 15.281 1.00 22.98 14 GLN B CA 1
ATOM 779 C C . GLN B 1 17 ? 8.937 -13.609 16.639 1.00 21.30 14 GLN B C 1
ATOM 780 O O . GLN B 1 17 ? 9.049 -12.396 16.766 1.00 21.45 14 GLN B O 1
ATOM 786 N N . ALA B 1 18 ? 8.644 -14.407 17.648 1.00 20.59 15 ALA B N 1
ATOM 787 C CA . ALA B 1 18 ? 8.471 -13.883 18.964 1.00 21.83 15 ALA B CA 1
ATOM 788 C C . ALA B 1 18 ? 9.816 -13.686 19.600 1.00 23.12 15 ALA B C 1
ATOM 789 O O . ALA B 1 18 ? 10.697 -14.497 19.429 1.00 23.26 15 ALA B O 1
ATOM 791 N N . GLY B 1 19 ? 9.886 -12.669 20.468 1.00 26.67 16 GLY B N 1
ATOM 792 C CA . GLY B 1 19 ? 11.042 -12.330 21.202 1.00 24.64 16 GLY B CA 1
ATOM 793 C C . GLY B 1 19 ? 10.808 -12.581 22.675 1.00 23.05 16 GLY B C 1
ATOM 794 O O . GLY B 1 19 ? 10.266 -13.623 23.084 1.00 24.40 16 GLY B O 1
ATOM 795 N N . VAL B 1 20 ? 11.279 -11.669 23.526 1.00 20.88 17 VAL B N 1
ATOM 796 C CA . VAL B 1 20 ? 11.201 -11.912 24.958 1.00 22.13 17 VAL B CA 1
ATOM 797 C C . VAL B 1 20 ? 9.952 -11.389 25.644 1.00 23.48 17 VAL B C 1
ATOM 798 O O . VAL B 1 20 ? 9.753 -11.701 26.843 1.00 23.25 17 VAL B O 1
ATOM 802 N N . ALA B 1 21 ? 9.173 -10.526 24.970 1.00 20.05 18 ALA B N 1
ATOM 803 C CA . ALA B 1 21 ? 7.980 -9.921 25.591 1.00 20.47 18 ALA B CA 1
ATOM 804 C C . ALA B 1 21 ? 6.972 -11.022 25.867 1.00 21.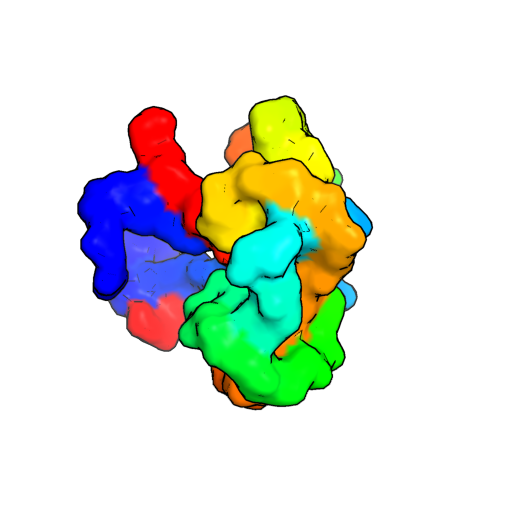51 18 ALA B C 1
ATOM 805 O O . ALA B 1 21 ? 6.696 -11.850 24.988 1.00 20.81 18 ALA B O 1
ATOM 807 N N . ILE B 1 22 ? 6.404 -11.035 27.062 1.00 19.59 19 ILE B N 1
ATOM 808 C CA . ILE B 1 22 ? 5.421 -11.967 27.448 1.00 21.95 19 ILE B CA 1
ATOM 809 C C . ILE B 1 22 ? 4.008 -11.454 27.218 1.00 23.69 19 ILE B C 1
ATOM 810 O O . ILE B 1 22 ? 3.696 -10.369 27.592 1.00 21.84 19 ILE B O 1
ATOM 815 N N . GLY B 1 23 ? 3.181 -12.238 26.559 1.00 21.84 20 GLY B N 1
ATOM 816 C CA . GLY B 1 23 ? 1.757 -11.851 26.337 1.00 24.35 20 GLY B CA 1
ATOM 817 C C . GLY B 1 23 ? 0.958 -11.869 27.646 1.00 24.19 20 GLY B C 1
ATOM 818 O O . GLY B 1 23 ? 1.211 -12.733 28.507 1.00 19.39 20 GLY B O 1
ATOM 819 N N . ARG B 1 24 ? -0.018 -10.964 27.739 1.00 22.86 21 ARG B N 1
ATOM 820 C CA . ARG B 1 24 ? -0.862 -10.798 28.895 1.00 23.69 21 ARG B CA 1
ATOM 821 C C . ARG B 1 24 ? -2.315 -11.128 28.603 1.00 24.51 21 ARG B C 1
ATOM 822 O O . ARG B 1 24 ? -2.705 -11.312 27.430 1.00 21.64 21 ARG B O 1
ATOM 830 N N . LEU B 1 25 ? -3.081 -11.302 29.680 1.00 21.86 22 LEU B N 1
ATOM 831 C CA . LEU B 1 25 ? -4.532 -11.534 29.629 1.00 24.25 22 LEU B CA 1
ATOM 832 C C . LEU B 1 25 ? -5.218 -10.586 30.579 1.00 25.83 22 LEU B C 1
ATOM 833 O O . LEU B 1 25 ? -4.677 -10.284 31.671 1.00 24.73 22 LEU B O 1
ATOM 838 N N . CYS B 1 26 ? -6.425 -10.131 30.177 1.00 25.46 23 CYS B N 1
ATOM 839 C CA . CYS B 1 26 ? -7.283 -9.347 31.075 1.00 28.56 23 CYS B CA 1
ATOM 840 C C . CYS B 1 26 ? -8.037 -10.248 32.072 1.00 29.57 23 CYS B C 1
ATOM 841 O O . CYS B 1 26 ? -7.979 -11.500 32.026 1.00 30.23 23 CYS B O 1
ATOM 844 N N . GLU B 1 27 ? -8.766 -9.573 32.950 1.00 34.68 24 GLU B N 1
ATOM 845 C CA . GLU B 1 27 ? -9.673 -10.240 33.899 1.00 33.74 24 GLU B CA 1
ATOM 846 C C . GLU B 1 27 ? -10.783 -11.028 33.246 1.00 33.64 24 GLU B C 1
ATOM 847 O O . GLU B 1 27 ? -11.152 -12.073 33.751 1.00 39.02 24 GLU B O 1
ATOM 853 N N . LYS B 1 28 ? -11.290 -10.586 32.105 1.00 32.64 25 LYS B N 1
ATOM 854 C CA . LYS B 1 28 ? -12.379 -11.295 31.437 1.00 36.98 25 LYS B CA 1
ATOM 855 C C . LYS B 1 28 ? -11.840 -12.528 30.770 1.00 36.00 25 LYS B C 1
ATOM 856 O O . LYS B 1 28 ? -12.547 -13.487 30.620 1.00 35.09 25 LYS B O 1
ATOM 862 N N . CYS B 1 29 ? -10.593 -12.457 30.291 1.00 32.02 26 CYS B N 1
ATOM 863 C CA . CYS B 1 29 ? -9.953 -13.553 29.541 1.00 30.37 26 CYS B CA 1
ATOM 864 C C . CYS B 1 29 ? -9.084 -14.503 30.431 1.00 33.34 26 CYS B C 1
ATOM 865 O O . CYS B 1 29 ? -8.489 -15.425 29.920 1.00 32.45 26 CYS B O 1
ATOM 868 N N . ASP B 1 30 ? -9.087 -14.308 31.743 1.00 34.10 27 ASP B N 1
ATOM 869 C CA . ASP B 1 30 ? -8.176 -15.028 32.636 1.00 38.38 27 ASP B CA 1
ATOM 870 C C . ASP B 1 30 ? -8.429 -16.538 32.498 1.00 36.75 27 ASP B C 1
ATOM 871 O O . ASP B 1 30 ? -9.605 -16.955 32.468 1.00 30.59 27 ASP B O 1
ATOM 876 N N . GLY B 1 31 ? -7.343 -17.320 32.293 1.00 29.05 28 GLY B N 1
ATOM 877 C CA . GLY B 1 31 ? -7.387 -18.782 32.198 1.00 30.04 28 GLY B CA 1
ATOM 878 C C . GLY B 1 31 ? -7.779 -19.340 30.826 1.00 30.40 28 GLY B C 1
ATOM 879 O O . GLY B 1 31 ? -7.814 -20.573 30.614 1.00 31.26 28 GLY B O 1
ATOM 880 N N . LYS B 1 32 ? -8.075 -18.453 29.879 1.00 29.21 29 LYS B N 1
ATOM 881 C CA . LYS B 1 32 ? -8.388 -18.878 28.525 1.00 30.67 29 LYS B CA 1
ATOM 882 C C . LYS B 1 32 ? -7.120 -19.010 27.716 1.00 28.05 29 LYS B C 1
ATOM 883 O O . LYS B 1 32 ? -6.227 -18.201 27.850 1.00 24.80 29 LYS B O 1
ATOM 889 N N . CYS B 1 33 ? -7.133 -19.983 26.788 1.00 28.96 30 CYS B N 1
ATOM 890 C CA . CYS B 1 33 ? -6.081 -20.125 25.789 1.00 25.29 30 CYS B CA 1
ATOM 891 C C . CYS B 1 33 ? -6.230 -19.063 24.731 1.00 30.64 30 CYS B C 1
ATOM 892 O O . CYS B 1 33 ? -7.298 -18.863 24.157 1.00 28.88 30 CYS B O 1
ATOM 895 N N . VAL B 1 34 ? -5.127 -18.394 24.414 1.00 28.51 31 VAL B N 1
ATOM 896 C CA . VAL B 1 34 ? -5.101 -17.426 23.317 1.00 29.77 31 VAL B CA 1
ATOM 897 C C . VAL B 1 34 ? -5.448 -17.941 21.923 1.00 28.93 31 VAL B C 1
ATOM 898 O O . VAL B 1 34 ? -5.836 -17.163 21.042 1.00 32.87 31 VAL B O 1
ATOM 902 N N . ILE B 1 35 ? -5.330 -19.221 21.683 1.00 25.05 32 ILE B N 1
ATOM 903 C CA . ILE B 1 35 ? -5.634 -19.763 20.369 1.00 26.24 32 ILE B CA 1
ATOM 904 C C . ILE B 1 35 ? -7.093 -20.246 20.380 1.00 33.83 32 ILE B C 1
ATOM 905 O O . ILE B 1 35 ? -7.819 -19.908 19.485 1.00 37.00 32 ILE B O 1
ATOM 910 N N . CYS B 1 36 ? -7.480 -21.047 21.352 1.00 31.67 33 CYS B N 1
ATOM 911 C CA . CYS B 1 36 ? -8.763 -21.794 21.246 1.00 35.00 33 CYS B CA 1
ATOM 912 C C . CYS B 1 36 ? -9.818 -21.317 22.219 1.00 35.92 33 CYS B C 1
ATOM 913 O O . CYS B 1 36 ? -10.952 -21.857 22.218 1.00 40.41 33 CYS B O 1
ATOM 916 N N . ASP B 1 37 ? -9.478 -20.332 23.066 1.00 34.78 34 ASP B N 1
ATOM 917 C CA . ASP B 1 37 ? -10.392 -19.791 24.084 1.00 42.81 34 ASP B CA 1
ATOM 918 C C . ASP B 1 37 ? -10.879 -20.782 25.180 1.00 43.29 34 ASP B C 1
ATOM 919 O O . ASP B 1 37 ? -11.752 -20.465 25.954 1.00 48.60 34 ASP B O 1
ATOM 924 N N . SER B 1 38 ? -10.274 -21.957 25.280 1.00 45.58 35 SER B N 1
ATOM 925 C CA . SER B 1 38 ? -10.778 -23.000 26.154 1.00 41.37 35 SER B CA 1
ATOM 926 C C . SER B 1 38 ? -10.062 -22.855 27.438 1.00 41.66 35 SER B C 1
ATOM 927 O O . SER B 1 38 ? -9.066 -22.161 27.533 1.00 35.47 35 SER B O 1
ATOM 930 N N . TYR B 1 39 ? -10.552 -23.584 28.430 1.00 45.41 36 TYR B N 1
ATOM 931 C CA . TYR B 1 39 ? -9.928 -23.650 29.752 1.00 43.91 36 TYR B CA 1
ATOM 932 C C . TYR B 1 39 ? -9.142 -24.951 29.909 1.00 40.26 36 TYR B C 1
ATOM 933 O O . TYR B 1 39 ? -8.775 -25.367 31.024 1.00 47.79 36 TYR B O 1
ATOM 942 N N . VAL B 1 40 ? -8.802 -25.575 28.777 1.00 38.06 37 VAL B N 1
ATOM 943 C CA . VAL B 1 40 ? -7.811 -26.665 28.782 1.00 36.05 37 VAL B CA 1
ATOM 944 C C . VAL B 1 40 ? -6.559 -26.242 29.617 1.00 34.51 37 VAL B C 1
ATOM 945 O O . VAL B 1 40 ? -6.182 -25.081 29.659 1.00 39.66 37 VAL B O 1
ATOM 949 N N . ARG B 1 41 ? -5.993 -27.182 30.335 1.00 32.23 38 ARG B N 1
ATOM 950 C CA . ARG B 1 41 ? -4.904 -26.883 31.212 1.00 36.39 38 ARG B CA 1
ATOM 951 C C . ARG B 1 41 ? -3.728 -26.235 30.444 1.00 30.42 38 ARG B C 1
ATOM 952 O O . ARG B 1 41 ? -3.485 -26.541 29.279 1.00 26.70 38 ARG B O 1
ATOM 960 N N . PRO B 1 42 ? -3.078 -25.284 31.077 1.00 34.41 39 PRO B N 1
ATOM 961 C CA . PRO B 1 42 ? -2.047 -24.504 30.378 1.00 36.58 39 PRO B CA 1
ATOM 962 C C . PRO B 1 42 ? -0.796 -25.267 30.205 1.00 33.47 39 PRO B C 1
ATOM 963 O O . PRO B 1 42 ? -0.498 -26.200 30.977 1.00 32.89 39 PRO B O 1
ATOM 967 N N . SER B 1 43 ? -0.028 -24.897 29.186 1.00 27.77 40 SER B N 1
ATOM 968 C CA . SER B 1 43 ? 1.129 -25.687 28.855 1.00 26.13 40 SER B CA 1
ATOM 969 C C . SER B 1 43 ? 2.403 -24.806 28.662 1.00 27.97 40 SER B C 1
ATOM 970 O O . SER B 1 43 ? 3.453 -25.139 29.207 1.00 28.92 40 SER B O 1
ATOM 973 N N . THR B 1 44 ? 2.308 -23.723 27.881 1.00 24.44 41 THR B N 1
ATOM 974 C CA . THR B 1 44 ? 3.514 -22.912 27.490 1.00 22.81 41 THR B CA 1
ATOM 975 C C . THR B 1 44 ? 3.181 -21.423 27.545 1.00 21.27 41 THR B C 1
ATOM 976 O O . THR B 1 44 ? 2.107 -20.981 27.135 1.00 21.69 41 THR B O 1
ATOM 980 N N . LEU B 1 45 ? 4.104 -20.676 28.100 1.00 18.91 42 LEU B N 1
ATOM 981 C CA . LEU B 1 45 ? 3.994 -19.262 28.236 1.00 18.60 42 LEU B CA 1
ATOM 982 C C . LEU B 1 45 ? 4.034 -18.572 26.899 1.00 20.91 42 LEU B C 1
ATOM 983 O O . LEU B 1 45 ? 4.896 -18.844 26.013 1.00 18.23 42 LEU B O 1
ATOM 988 N N . VAL B 1 46 ? 3.089 -17.680 26.690 1.00 19.09 43 VAL B N 1
ATOM 989 C CA . VAL B 1 46 ? 3.022 -16.930 25.395 1.00 19.93 43 VAL B CA 1
ATOM 990 C C . VAL B 1 46 ? 4.076 -15.832 25.317 1.00 18.91 43 VAL B C 1
ATOM 991 O O . VAL B 1 46 ? 4.121 -14.933 26.180 1.00 18.00 43 VAL B O 1
ATOM 995 N N . ARG B 1 47 ? 4.843 -15.813 24.228 1.00 18.52 44 ARG B N 1
ATOM 996 C CA . ARG B 1 47 ? 5.687 -14.701 23.894 1.00 17.76 44 ARG B CA 1
ATOM 997 C C . ARG B 1 47 ? 5.125 -14.059 22.628 1.00 20.44 44 ARG B C 1
ATOM 998 O O . ARG B 1 47 ? 4.604 -14.754 21.735 1.00 18.90 44 ARG B O 1
ATOM 1006 N N . ILE B 1 48 ? 5.254 -12.740 22.595 1.00 19.26 45 ILE B N 1
ATOM 1007 C CA . ILE B 1 48 ? 4.856 -11.961 21.421 1.00 20.45 45 ILE B CA 1
ATOM 1008 C C . ILE B 1 48 ? 6.006 -11.276 20.722 1.00 18.49 45 ILE B C 1
ATOM 1009 O O . ILE B 1 48 ? 7.145 -11.253 21.206 1.00 18.78 45 ILE B O 1
ATOM 1014 N N . CYS B 1 49 ? 5.765 -10.790 19.512 1.00 18.00 46 CYS B N 1
ATOM 1015 C CA . CYS B 1 49 ? 6.814 -10.181 18.724 1.00 17.41 46 CYS B CA 1
ATOM 1016 C C . CYS B 1 49 ? 7.014 -8.722 19.198 1.00 20.41 46 CYS B C 1
ATOM 1017 O O . CYS B 1 49 ? 6.185 -8.189 19.946 1.00 19.72 46 CYS B O 1
ATOM 1020 N N . ASP B 1 50 ? 8.153 -8.137 18.806 1.00 20.01 47 ASP B N 1
ATOM 1021 C CA . ASP B 1 50 ? 8.510 -6.780 19.319 1.00 20.77 47 ASP B CA 1
ATOM 1022 C C . ASP B 1 50 ? 7.483 -5.745 18.828 1.00 22.42 47 ASP B C 1
ATOM 1023 O O . ASP B 1 50 ? 7.105 -4.826 19.553 1.00 22.19 47 ASP B O 1
ATOM 1028 N N . GLU B 1 51 ? 6.937 -5.942 17.623 1.00 20.65 48 GLU B N 1
ATOM 1029 C CA . GLU B 1 51 ? 5.953 -5.027 17.090 1.00 22.75 48 GLU B CA 1
ATOM 1030 C C . GLU B 1 51 ? 4.604 -5.125 17.817 1.00 21.91 48 GLU B C 1
ATOM 1031 O O . GLU B 1 51 ? 4.031 -4.101 18.151 1.00 24.08 48 GLU B O 1
ATOM 1037 N N . CYS B 1 52 ? 4.139 -6.297 18.180 1.00 21.28 49 CYS B N 1
ATOM 1038 C CA . CYS B 1 52 ? 2.902 -6.379 18.927 1.00 23.72 49 CYS B CA 1
ATOM 1039 C C . CYS B 1 52 ? 3.040 -5.868 20.358 1.00 26.10 49 CYS B C 1
ATOM 1040 O O . CYS B 1 52 ? 2.091 -5.554 20.960 1.00 26.59 49 CYS B O 1
ATOM 1043 N N . ASN B 1 53 ? 4.245 -5.800 20.865 1.00 20.12 50 ASN B N 1
ATOM 1044 C CA . ASN B 1 53 ? 4.461 -5.320 22.212 1.00 19.84 50 ASN B CA 1
ATOM 1045 C C . ASN B 1 53 ? 4.536 -3.819 22.275 1.00 21.42 50 ASN B C 1
ATOM 1046 O O . ASN B 1 53 ? 4.567 -3.262 23.322 1.00 23.20 50 ASN B O 1
ATOM 1051 N N . TYR B 1 54 ? 4.576 -3.197 21.126 1.00 21.79 51 TYR B N 1
ATOM 1052 C CA . TYR B 1 54 ? 4.713 -1.774 21.076 1.00 26.40 51 TYR B CA 1
ATOM 1053 C C . TYR B 1 54 ? 3.413 -1.015 21.118 1.00 31.15 51 TYR B C 1
ATOM 1054 O O . TYR B 1 54 ? 2.425 -1.431 20.609 1.00 33.18 51 TYR B O 1
ATOM 1063 N N . GLY B 1 55 ? 3.454 0.135 21.731 1.00 31.05 52 GLY B N 1
ATOM 1064 C CA . GLY B 1 55 ? 2.311 1.010 21.746 1.00 34.67 52 GLY B CA 1
ATOM 1065 C C . GLY B 1 55 ? 1.016 0.641 22.407 1.00 31.20 52 GLY B C 1
ATOM 1066 O O . GLY B 1 55 ? 1.019 0.233 23.502 1.00 26.07 52 GLY B O 1
ATOM 1067 N N . SER B 1 56 ? -0.087 0.823 21.695 1.00 29.67 53 SER B N 1
ATOM 1068 C CA . SER B 1 56 ? -1.407 0.620 22.263 1.00 29.73 53 SER B CA 1
ATOM 1069 C C . SER B 1 56 ? -1.674 -0.691 22.896 1.00 25.05 53 SER B C 1
ATOM 1070 O O . SER B 1 56 ? -2.475 -0.774 23.754 1.00 25.72 53 SER B O 1
ATOM 1073 N N . TYR B 1 57 ? -0.999 -1.711 22.434 1.00 24.82 54 TYR B N 1
ATOM 1074 C CA . TYR B 1 57 ? -1.205 -3.029 22.940 1.00 25.77 54 TYR B CA 1
ATOM 1075 C C . TYR B 1 57 ? -0.205 -3.458 24.016 1.00 25.33 54 TYR B C 1
ATOM 1076 O O . TYR B 1 57 ? -0.296 -4.522 24.549 1.00 21.80 54 TYR B O 1
ATOM 1085 N N . GLN B 1 58 ? 0.736 -2.589 24.318 1.00 23.84 55 GLN B N 1
ATOM 1086 C CA . GLN B 1 58 ? 1.732 -2.911 25.295 1.00 24.38 55 GLN B CA 1
ATOM 1087 C C . GLN B 1 58 ? 1.149 -3.271 26.670 1.00 23.38 55 GLN B C 1
ATOM 1088 O O . GLN B 1 58 ? 0.502 -2.475 27.249 1.00 25.39 55 GLN B O 1
ATOM 1094 N N . GLY B 1 59 ? 1.404 -4.479 27.160 1.00 23.85 56 GLY B N 1
ATOM 1095 C CA . GLY B 1 59 ? 0.866 -4.909 28.477 1.00 27.28 56 GLY B CA 1
ATOM 1096 C C . GLY B 1 59 ? -0.654 -5.208 28.519 1.00 26.07 56 GLY B C 1
ATOM 1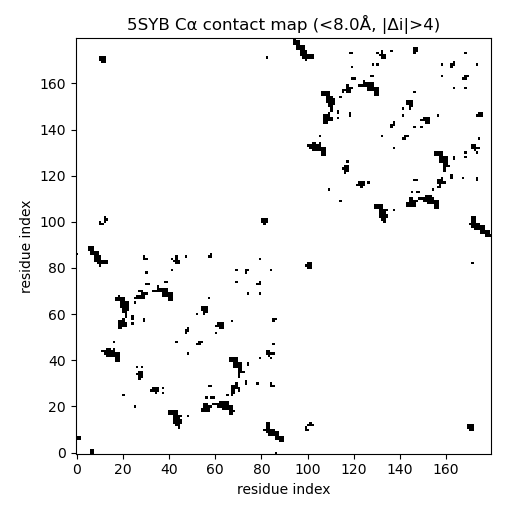097 O O . GLY B 1 59 ? -1.251 -5.441 29.585 1.00 29.12 56 GLY B O 1
ATOM 1098 N N . ARG B 1 60 ? -1.286 -5.157 27.364 1.00 24.35 57 ARG B N 1
ATOM 1099 C CA . ARG B 1 60 ? -2.685 -5.409 27.218 1.00 24.14 57 ARG B CA 1
ATOM 1100 C C . ARG B 1 60 ? -2.954 -6.875 26.850 1.00 25.51 57 ARG B C 1
ATOM 1101 O O . ARG B 1 60 ? -2.054 -7.590 26.375 1.00 22.41 57 ARG B O 1
ATOM 1109 N N . CYS B 1 61 ? -4.180 -7.303 27.069 1.00 20.28 58 CYS B N 1
ATOM 1110 C CA . CYS B 1 61 ? -4.673 -8.631 26.712 1.00 20.16 58 CYS B CA 1
ATOM 1111 C C . CYS B 1 61 ? -4.344 -8.986 25.265 1.00 23.70 58 CYS B C 1
ATOM 1112 O O . CYS B 1 61 ? -4.759 -8.313 24.271 1.00 22.10 58 CYS B O 1
ATOM 1115 N N . VAL B 1 62 ? -3.653 -10.106 25.090 1.00 21.12 59 VAL B N 1
ATOM 1116 C CA . VAL B 1 62 ? -3.430 -10.606 23.705 1.00 24.95 59 VAL B CA 1
ATOM 1117 C C . VAL B 1 62 ? -4.717 -10.958 22.895 1.00 24.84 59 VAL B C 1
ATOM 1118 O O . VAL B 1 62 ? -4.692 -10.990 21.627 1.00 28.17 59 VAL B O 1
ATOM 1122 N N . ILE B 1 63 ? -5.754 -11.333 23.628 1.00 22.08 60 ILE B N 1
ATOM 1123 C CA . ILE B 1 63 ? -7.017 -11.761 23.067 1.00 26.09 60 ILE B CA 1
ATOM 1124 C C . ILE B 1 63 ? -7.838 -10.520 22.665 1.00 28.07 60 ILE B C 1
ATOM 1125 O O . ILE B 1 63 ? -8.276 -10.437 21.532 1.00 29.76 60 ILE B O 1
ATOM 1130 N N . CYS B 1 64 ? -8.051 -9.605 23.599 1.00 23.13 61 CYS B N 1
ATOM 1131 C CA . CYS B 1 64 ? -9.068 -8.540 23.390 1.00 25.39 61 CYS B CA 1
ATOM 1132 C C . CYS B 1 64 ? -8.548 -7.124 23.515 1.00 24.76 61 CYS B C 1
ATOM 1133 O O . CYS B 1 64 ? -9.277 -6.204 23.193 1.00 28.24 61 CYS B O 1
ATOM 1136 N N . GLY B 1 65 ? -7.295 -6.934 23.927 1.00 22.52 62 GLY B N 1
ATOM 1137 C CA . GLY B 1 65 ? -6.741 -5.598 24.153 1.00 22.87 62 GLY B CA 1
ATOM 1138 C C . GLY B 1 65 ? -7.044 -4.913 25.465 1.00 23.20 62 GLY B C 1
ATOM 1139 O O . GLY B 1 65 ? -6.642 -3.767 25.704 1.00 22.24 62 GLY B O 1
ATOM 1140 N N . GLY B 1 66 ? -7.782 -5.578 26.334 1.00 21.65 63 GLY B N 1
ATOM 1141 C CA . GLY B 1 66 ? -8.080 -5.054 27.643 1.00 23.68 63 GLY B CA 1
ATOM 1142 C C . GLY B 1 66 ? -6.893 -5.008 28.610 1.00 22.96 63 GLY B C 1
ATOM 1143 O O . GLY B 1 66 ? -5.851 -5.512 28.262 1.00 24.13 63 GLY B O 1
ATOM 1144 N N . PRO B 1 67 ? -7.022 -4.359 29.777 1.00 25.57 64 PRO B N 1
ATOM 1145 C CA . PRO B 1 67 ? -5.927 -4.179 30.752 1.00 28.45 64 PRO B CA 1
ATOM 1146 C C . PRO B 1 67 ? -5.382 -5.513 31.230 1.00 26.16 64 PRO B C 1
ATOM 1147 O O . PRO B 1 67 ? -6.164 -6.384 31.631 1.00 25.70 64 PRO B O 1
ATOM 1151 N N . GLY B 1 68 ? -4.069 -5.688 31.110 1.00 27.99 65 GLY B N 1
ATOM 1152 C CA . GLY B 1 68 ? -3.493 -7.028 31.345 1.00 28.61 65 GLY B CA 1
ATOM 1153 C C . GLY B 1 68 ? -3.265 -7.257 32.833 1.00 26.97 65 GLY B C 1
ATOM 1154 O O . GLY B 1 68 ? -2.743 -6.401 33.492 1.00 31.90 65 GLY B O 1
ATOM 1155 N N . VAL B 1 69 ? -3.664 -8.408 33.333 1.00 26.67 66 VAL B N 1
ATOM 1156 C CA . VAL B 1 69 ? -3.484 -8.708 34.745 1.00 28.30 66 VAL B CA 1
ATOM 1157 C C . VAL B 1 69 ? -2.755 -9.998 35.039 1.00 30.21 66 VAL B C 1
ATOM 1158 O O . VAL B 1 69 ? -2.387 -10.252 36.189 1.00 32.29 66 VAL B O 1
ATOM 1162 N N . SER B 1 70 ? -2.552 -10.812 34.027 1.00 27.59 67 SER B N 1
ATOM 1163 C CA . SER B 1 70 ? -1.898 -12.116 34.170 1.00 28.02 67 SER B CA 1
ATOM 1164 C C . SER B 1 70 ? -1.254 -12.482 32.855 1.00 29.20 67 SER B C 1
ATOM 1165 O O . SER B 1 70 ? -1.565 -11.873 31.831 1.00 26.40 67 SER B O 1
ATOM 1168 N N . ASP B 1 71 ? -0.288 -13.398 32.929 1.00 25.86 68 ASP B N 1
ATOM 1169 C CA . ASP B 1 71 ? 0.433 -13.923 31.737 1.00 25.41 68 ASP B CA 1
ATOM 1170 C C . ASP B 1 71 ? -0.401 -14.894 30.964 1.00 23.28 68 ASP B C 1
ATOM 1171 O O . ASP B 1 71 ? -1.166 -15.727 31.488 1.00 22.68 68 ASP B O 1
ATOM 1176 N N . ALA B 1 72 ? -0.365 -14.733 29.650 1.00 20.11 69 ALA B N 1
ATOM 1177 C CA . ALA B 1 72 ? -1.051 -15.617 28.763 1.00 19.86 69 ALA B CA 1
ATOM 1178 C C . ALA B 1 72 ? -0.310 -16.938 28.505 1.00 21.25 69 ALA B C 1
ATOM 1179 O O . ALA B 1 72 ? 0.942 -16.920 28.342 1.00 20.26 69 ALA B O 1
ATOM 1181 N N . TYR B 1 73 ? -1.071 -18.008 28.442 1.00 20.64 70 TYR B N 1
ATOM 1182 C CA . TYR B 1 73 ? -0.562 -19.358 28.104 1.00 22.35 70 TYR B CA 1
ATOM 1183 C C . TYR B 1 73 ? -1.299 -19.955 26.911 1.00 25.63 70 TYR B C 1
ATOM 1184 O O . TYR B 1 73 ? -2.508 -19.736 26.675 1.00 22.87 70 TYR B O 1
ATOM 1193 N N . TYR B 1 74 ? -0.583 -20.815 26.207 1.00 22.10 71 TYR B N 1
ATOM 1194 C CA . TYR B 1 74 ? -1.174 -21.762 25.295 1.00 20.20 71 TYR B CA 1
ATOM 1195 C C . TYR B 1 74 ? -1.610 -22.974 26.130 1.00 21.67 71 TYR B C 1
ATOM 1196 O O . TYR B 1 74 ? -0.900 -23.388 27.047 1.00 23.19 71 TYR B O 1
ATOM 1205 N N . CYS B 1 75 ? -2.769 -23.518 25.779 1.00 23.35 72 CYS B N 1
ATOM 1206 C CA . CYS B 1 75 ? -3.254 -24.734 26.451 1.00 21.97 72 CYS B CA 1
ATOM 1207 C C . CYS B 1 75 ? -2.534 -25.965 25.938 1.00 22.35 72 CYS B C 1
ATOM 1208 O O . CYS B 1 75 ? -1.912 -25.982 24.869 1.00 21.63 72 CYS B O 1
ATOM 1211 N N . LYS B 1 76 ? -2.669 -27.042 26.669 1.00 23.49 73 LYS B N 1
ATOM 1212 C CA . LYS B 1 76 ? -2.004 -28.270 26.320 1.00 24.80 73 LYS B CA 1
ATOM 1213 C C . LYS B 1 76 ? -2.474 -28.840 25.023 1.00 25.67 73 LYS B C 1
ATOM 1214 O O . LYS B 1 76 ? -1.683 -29.364 24.256 1.00 25.23 73 LYS B O 1
ATOM 1220 N N . GLU B 1 77 ? -3.765 -28.702 24.699 1.00 27.77 74 GLU B N 1
ATOM 1221 C CA . GLU B 1 77 ? -4.222 -29.195 23.404 1.00 31.19 74 GLU B CA 1
ATOM 1222 C C . GLU B 1 77 ? -3.576 -28.447 22.263 1.00 24.70 74 GLU B C 1
ATOM 1223 O O . GLU B 1 77 ? -3.213 -29.045 21.253 1.00 24.02 74 GLU B O 1
ATOM 1229 N N . CYS B 1 78 ? -3.461 -27.142 22.406 1.00 22.06 75 CYS B N 1
ATOM 1230 C CA . CYS B 1 78 ? -2.770 -26.325 21.365 1.00 23.35 75 CYS B CA 1
ATOM 1231 C C . CYS B 1 78 ? -1.272 -26.627 21.201 1.00 25.15 75 CYS B C 1
ATOM 1232 O O . CYS B 1 78 ? -0.797 -26.599 20.089 1.00 23.98 75 CYS B O 1
ATOM 1235 N N . THR B 1 79 ? -0.560 -26.914 22.297 1.00 24.29 76 THR B N 1
ATOM 1236 C CA . THR B 1 79 ? 0.873 -27.262 22.145 1.00 22.37 76 THR B CA 1
ATOM 1237 C C . THR B 1 79 ? 1.002 -28.651 21.556 1.00 22.15 76 THR B C 1
ATOM 1238 O O . THR B 1 79 ? 1.887 -28.900 20.750 1.00 23.48 76 THR B O 1
ATOM 1242 N N . ILE B 1 80 ? 0.054 -29.545 21.863 1.00 21.87 77 ILE B N 1
ATOM 1243 C CA . ILE B 1 80 ? 0.078 -30.866 21.221 1.00 22.29 77 ILE B CA 1
ATOM 1244 C C . ILE B 1 80 ? -0.120 -30.723 19.712 1.00 23.02 77 ILE B C 1
ATOM 1245 O O . ILE B 1 80 ? 0.545 -31.336 18.914 1.00 24.06 77 ILE B O 1
ATOM 1250 N N . GLN B 1 81 ? -1.016 -29.829 19.323 1.00 24.27 78 GLN B N 1
ATOM 1251 C CA . GLN B 1 81 ? -1.272 -29.531 17.930 1.00 25.96 78 GLN B CA 1
ATOM 1252 C C . GLN B 1 81 ? -0.223 -28.511 17.352 1.00 28.18 78 GLN B C 1
ATOM 1253 O O . GLN B 1 81 ? -0.315 -28.091 16.234 1.00 25.54 78 GLN B O 1
ATOM 1259 N N . GLU B 1 82 ? 0.789 -28.165 18.127 1.00 24.59 79 GLU B N 1
ATOM 1260 C CA . GLU B 1 82 ? 1.883 -27.330 17.654 1.00 24.73 79 GLU B CA 1
ATOM 1261 C C . GLU B 1 82 ? 1.496 -25.886 17.314 1.00 26.25 79 GLU B C 1
ATOM 1262 O O . GLU B 1 82 ? 2.155 -25.225 16.513 1.00 27.44 79 GLU B O 1
ATOM 1268 N N . LYS B 1 83 ? 0.464 -25.341 17.993 1.00 29.55 80 LYS B N 1
ATOM 1269 C CA . LYS B 1 83 ? -0.047 -24.034 17.612 1.00 27.63 80 LYS B CA 1
ATOM 1270 C C . LYS B 1 83 ? 0.865 -22.960 18.136 1.00 26.96 80 LYS B C 1
ATOM 1271 O O . LYS B 1 83 ? 0.850 -21.845 17.641 1.00 32.04 80 LYS B O 1
ATOM 1277 N N . ASP B 1 84 ? 1.709 -23.307 19.097 1.00 25.43 81 ASP B N 1
ATOM 1278 C CA . ASP B 1 84 ? 2.697 -22.391 19.643 1.00 27.82 81 ASP B CA 1
ATOM 1279 C C . ASP B 1 84 ? 3.936 -22.290 18.736 1.00 28.99 81 ASP B C 1
ATOM 1280 O O . ASP B 1 84 ? 4.702 -21.358 18.852 1.00 34.92 81 ASP B O 1
ATOM 1285 N N . ARG B 1 85 ? 4.071 -23.160 17.746 1.00 24.62 82 ARG B N 1
ATOM 1286 C CA . ARG B 1 85 ? 5.283 -23.173 16.934 1.00 24.48 82 ARG B CA 1
ATOM 1287 C C . ARG B 1 85 ? 5.200 -22.176 15.769 1.00 26.08 82 ARG B C 1
ATOM 1288 O O . ARG B 1 85 ? 6.116 -22.126 14.960 1.00 23.10 82 ARG B O 1
ATOM 1296 N N . ASP B 1 86 ? 4.075 -21.458 15.627 1.00 25.72 83 ASP B N 1
ATOM 1297 C CA . ASP B 1 86 ? 3.831 -20.665 14.421 1.00 25.78 83 ASP B CA 1
ATOM 1298 C C . ASP B 1 86 ? 4.352 -19.234 14.606 1.00 26.71 83 ASP B C 1
ATOM 1299 O O . ASP B 1 86 ? 4.549 -18.525 13.638 1.00 36.35 83 ASP B O 1
ATOM 1304 N N . GLY B 1 87 ? 4.655 -18.835 15.823 1.00 24.02 84 GLY B N 1
ATOM 1305 C CA . GLY B 1 87 ? 5.126 -17.481 16.097 1.00 25.16 84 GLY B CA 1
ATOM 1306 C C . GLY B 1 87 ? 4.188 -16.716 17.037 1.00 25.87 84 GLY B C 1
ATOM 1307 O O . GLY B 1 87 ? 3.313 -17.293 17.762 1.00 25.24 84 GLY B O 1
ATOM 1308 N N . CYS B 1 88 ? 4.275 -15.396 16.962 1.00 21.61 85 CYS B N 1
ATOM 1309 C CA . CYS B 1 88 ? 3.417 -14.490 17.700 1.00 21.78 85 CYS B CA 1
ATOM 1310 C C . CYS B 1 88 ? 1.914 -14.806 17.439 1.00 22.02 85 CYS B C 1
ATOM 1311 O O . CYS B 1 88 ? 1.519 -14.874 16.304 1.00 21.15 85 CYS B O 1
ATOM 1314 N N . PRO B 1 89 ? 1.153 -15.050 18.488 1.00 18.79 86 PRO B N 1
ATOM 1315 C CA . PRO B 1 89 ? -0.251 -15.513 18.317 1.00 20.75 86 PRO B CA 1
ATOM 1316 C C . PRO B 1 89 ? -1.235 -14.368 18.409 1.00 24.63 86 PRO B C 1
ATOM 1317 O O . PRO B 1 89 ? -2.403 -14.609 18.370 1.00 27.45 86 PRO B O 1
ATOM 1321 N N . LYS B 1 90 ? -0.775 -13.119 18.449 1.00 24.60 87 LYS B N 1
ATOM 1322 C CA . LYS B 1 90 ? -1.714 -11.992 18.518 1.00 24.72 87 LYS B CA 1
ATOM 1323 C C . LYS B 1 90 ? -2.517 -11.867 17.199 1.00 26.50 87 LYS B C 1
ATOM 1324 O O . LYS B 1 90 ? -1.940 -11.965 16.136 1.00 27.64 87 LYS B O 1
ATOM 1330 N N . ILE B 1 91 ? -3.836 -11.632 17.256 1.00 34.72 88 ILE B N 1
ATOM 1331 C CA . ILE B 1 91 ? -4.606 -11.238 16.001 1.00 36.18 88 ILE B CA 1
ATOM 1332 C C . ILE B 1 91 ? -4.363 -9.805 15.663 1.00 33.78 88 ILE B C 1
ATOM 1333 O O . ILE B 1 91 ? -4.407 -8.981 16.571 1.00 36.92 88 ILE B O 1
ATOM 1338 N N . VAL B 1 92 ? -4.025 -9.542 14.392 1.00 30.49 89 VAL B N 1
ATOM 1339 C CA . VAL B 1 92 ? -3.703 -8.240 13.882 1.00 34.35 89 VAL B CA 1
ATOM 1340 C C . VAL B 1 92 ? -4.518 -7.914 12.583 1.00 42.68 89 VAL B C 1
ATOM 1341 O O . VAL B 1 92 ? -5.038 -8.811 11.904 1.00 32.33 89 VAL B O 1
ATOM 1345 N N . ASN B 1 93 ? -4.669 -6.637 12.280 1.00 46.11 90 ASN B N 1
ATOM 1346 C CA . ASN B 1 93 ? -5.410 -6.153 11.081 1.00 63.77 90 ASN B CA 1
ATOM 1347 C C . ASN B 1 93 ? -4.457 -5.800 9.898 1.00 69.44 90 ASN B C 1
ATOM 1348 O O . ASN B 1 93 ? -3.466 -5.102 10.104 1.00 75.28 90 ASN B O 1
ATOM 1353 N N . LEU B 1 94 ? -4.750 -6.256 8.675 1.00 73.86 91 LEU B N 1
ATOM 1354 C CA . LEU B 1 94 ? -3.957 -5.847 7.471 1.00 75.41 91 LEU B CA 1
ATOM 1355 C C . LEU B 1 94 ? -3.903 -4.310 7.220 1.00 76.17 91 LEU B C 1
ATOM 1356 O O . LEU B 1 94 ? -2.810 -3.743 7.124 1.00 86.17 91 LEU B O 1
ATOM 1361 N N . GLY B 1 95 ? -5.071 -3.665 7.084 1.00 77.29 92 GLY B N 1
ATOM 1362 C CA . GLY B 1 95 ? -5.220 -2.187 6.986 1.00 70.48 92 GLY B CA 1
ATOM 1363 C C . GLY B 1 95 ? -4.074 -1.269 7.411 1.00 71.90 92 GLY B C 1
ATOM 1364 O O . GLY B 1 95 ? -3.526 -1.369 8.520 1.00 66.14 92 GLY B O 1
#

InterPro domains:
  IPR005345 PHF5-like [PF03660] (1-104)
  IPR005345 PHF5-like [PIRSF016468] (1-108)
  IPR005345 PHF5-like [PTHR13120] (1-110)

Solvent-accessible surface area: 10569 Å² total; per-residue (Å²): 94,103,159,80,110,86,35,81,63,16,117,51,39,11,24,141,19,74,1,71,4,7,137,156,6,72,33,34,3,18,44,62,70,35,137,66,142,70,36,47,67,0,100,11,4,102,106,14,41,177,33,106,123,104,42,98,1,9,62,80,14,15,86,21,75,29,54,0,82,9,2,75,82,5,21,99,99,75,83,40,116,35,5,1,5,25,55,42,123,89,147,121,85,118,54,65,93,51,20,115,52,39,12,25,141,21,71,1,72,5,5,109,165,11,63,44,46,4,16,46,58,73,33,138,62,140,79,35,47,66,0,101,9,4,103,105,13,45,172,38,107,96,106,40,89,0,7,58,76,16,14,83,21,69,33,59,0,89,9,2,73,78,8,20,104,103,77,81,39,115,37,6,0,5,14,54,46,80,122,98

Sequence (180 aa):
AKHHPDLIFCRKQAGVAIGRLCEKCDGKCVICDSYVRPSTLVRICDECNYGSYQGRCVICGGPGVSDAYYCKECTIQEKDRDGCPKIVNLKHHPDLIFCRKQAGVAIGRLCEKCDGKCVICDSYVRPSTLVRICDECNYGSYQGRCVICGGPGVSDAYYCKECTIQEKDRDGCPKIVNLG

GO terms:
  GO:0005634 nucleus (C, IDA)
  GO:0005684 U2-type spliceosomal complex (C, IDA)
  GO:0005689 U12-type spliceosomal complex (C, IDA)
  GO:0071005 U2-type precatalytic spliceosome (C, IDA)
  GO:0000398 mRNA splicing, via spliceosome (P, IDA)
  GO:0005654 nucleoplasm (C, TAS)
  GO:0005515 protein binding (F, IPI)
  GO:0005654 nucleoplasm (C, IDA)
  GO:0005686 U2 snRNP (C, IDA)
  GO:0003723 RNA binding (F, HDA)
  GO:0003723 RNA binding (F, IDA)
  GO:0008270 zinc ion binding (F, IDA)

Secondary structure (DSSP, 8-state):
-TTSSSEEE--PPP-SEEPEE-TTTTT--TTT---SPEEEE-EE-HHHHSSTTTTBBTTT-PBP-EE-EEEHHHHHTTGGGGS---EEE-/---SSEEE--PPP-SEEPEE-SSSTT--TTT---PPEEEE-EE-TTTTSGGGTTBBTTT-PBP-EE-EEEHHHHHTTGGGGS---EEE--

Nearest PDB structures (foldseek):
  5syb-assembly2_B  TM=1.001E+00  e=4.645E-19  Homo sapiens
  7b91-assembly1_D  TM=9.467E-01  e=1.379E-16  Homo sapiens
  8y7e-assembly1_6  TM=8.953E-01  e=1.575E-16  Homo sapiens
  7q4p-assembly1_G  TM=9.509E-01  e=1.949E-15  Homo sapiens
  7vpx-assembly1_6  TM=9.422E-01  e=1.598E-15  Homo sapiens

Foldseek 3Di:
DPVDDQKDFPLDAFDDAFAFADPVQPQAALPPRDNAPFDATATAHPVCCDPPLNCAHLRPSHHGDGTHGHHPVCVVVPVRVSHGGHMDGD/DPDPFKDFPLDAFDDAFAFADPVQPCAALPPRDNAAFDATATAHPVCCDDQQNCAHLRPSHHGDGTHGHHPVCVVVPVRVRHGGRMDGND

B-factor: mean 34.15, std 16.86, range [15.49, 150.38]

Radius of gyration: 17.85 Å; Cα contacts (8 Å, |Δi|>4): 431; chains: 2; bounding 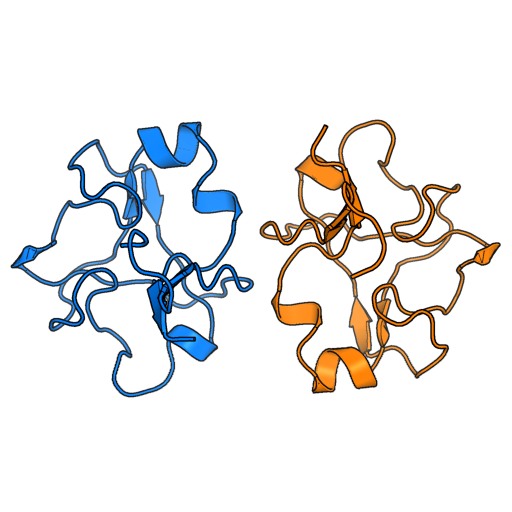box: 42×37×43 Å

Organism: Homo sapiens (NCBI:txid9606)